Protein AF-A0A7Z9GAI9-F1 (afdb_monomer_lite)

Sequence (211 aa):
MNSWKERVLFVLALGLILAGCAGAGGAASSILAAVMASMLVVSCSDSNTTGQSDVVVSSDTGECSGAWEKCCSNGVISDCCCPEGMACNYGMFETCADGSCSDMPDACPGDSDVTEADVPVAEDIAQTEDTVVEDTVVEDTVVEDTVVEDTVENCDGLWEQCCLDGTVAKCCCPEGVACNYGMYTQCSETTCVGPADLCPDAPKKDPEPQQ

Radius of gyration: 31.7 Å; chains: 1; bounding box: 80×73×66 Å

Structure (mmCIF, N/CA/C/O backbone):
data_AF-A0A7Z9GAI9-F1
#
_entry.id   AF-A0A7Z9GAI9-F1
#
loop_
_atom_site.group_PDB
_atom_site.id
_atom_site.type_symbol
_atom_site.label_atom_id
_atom_site.label_alt_id
_atom_site.label_comp_id
_atom_site.label_asym_id
_atom_site.label_entity_id
_atom_site.label_seq_id
_atom_site.pdbx_PDB_ins_code
_atom_site.Cartn_x
_atom_site.Cartn_y
_atom_site.Cartn_z
_atom_site.occupancy
_atom_site.B_iso_or_equiv
_atom_site.auth_seq_id
_atom_site.auth_comp_id
_atom_site.auth_asym_id
_atom_site.auth_atom_id
_atom_site.pdbx_PDB_model_num
ATOM 1 N N . MET A 1 1 ? 28.829 -11.454 30.955 1.00 51.66 1 MET A N 1
ATOM 2 C CA . MET A 1 1 ? 28.900 -10.048 31.412 1.00 51.66 1 MET A CA 1
ATOM 3 C C . MET A 1 1 ? 27.533 -9.436 31.141 1.00 51.66 1 MET A C 1
ATOM 5 O O . MET A 1 1 ? 27.318 -8.835 30.095 1.00 51.66 1 MET A O 1
ATOM 9 N N . ASN A 1 2 ? 26.556 -9.745 32.000 1.00 55.78 2 ASN A N 1
ATOM 10 C CA . ASN A 1 2 ? 25.123 -9.550 31.704 1.00 55.78 2 ASN A CA 1
ATOM 11 C C . ASN A 1 2 ? 24.432 -8.621 32.705 1.00 55.78 2 ASN A C 1
ATOM 13 O O . ASN A 1 2 ? 23.220 -8.445 32.644 1.00 55.78 2 ASN A O 1
ATOM 17 N N . SER A 1 3 ? 25.178 -8.017 33.629 1.00 76.69 3 SER A N 1
ATOM 18 C CA . SER A 1 3 ? 24.591 -7.030 34.525 1.00 76.69 3 SER A CA 1
ATOM 19 C C . SER A 1 3 ? 24.611 -5.669 33.845 1.00 76.69 3 SER A C 1
ATOM 21 O O . SER A 1 3 ? 25.664 -5.193 33.422 1.00 76.69 3 SER A O 1
ATOM 23 N N . TRP A 1 4 ? 23.455 -5.013 33.770 1.00 80.38 4 TRP A N 1
ATOM 24 C CA . TRP A 1 4 ? 23.314 -3.634 33.291 1.00 80.38 4 TRP A CA 1
ATOM 25 C C . TRP A 1 4 ? 24.329 -2.680 33.952 1.00 80.38 4 TRP A C 1
ATOM 27 O O . TRP A 1 4 ? 24.885 -1.801 33.298 1.00 80.38 4 TRP A O 1
ATOM 37 N N . LYS A 1 5 ? 24.694 -2.946 35.215 1.00 79.38 5 LYS A N 1
ATOM 38 C CA . LYS A 1 5 ? 25.734 -2.207 35.948 1.00 79.38 5 LYS A CA 1
ATOM 39 C C . LYS A 1 5 ? 27.130 -2.345 35.325 1.00 79.38 5 LYS A C 1
ATOM 41 O O . LYS A 1 5 ? 27.872 -1.370 35.306 1.00 79.38 5 LYS A O 1
ATOM 46 N N . GLU A 1 6 ? 27.484 -3.518 34.794 1.00 76.75 6 GLU A N 1
ATOM 47 C CA . GLU A 1 6 ? 28.768 -3.744 34.107 1.00 76.75 6 GLU A CA 1
ATOM 48 C C . GLU A 1 6 ? 28.821 -3.001 32.768 1.00 76.75 6 GLU A C 1
ATOM 50 O O . GLU A 1 6 ? 29.855 -2.429 32.433 1.00 76.75 6 GLU A O 1
ATOM 55 N N . ARG A 1 7 ? 27.701 -2.945 32.030 1.00 81.19 7 ARG A N 1
ATOM 56 C CA . ARG A 1 7 ? 27.611 -2.206 30.757 1.00 81.19 7 ARG A CA 1
ATOM 57 C C . ARG A 1 7 ? 27.741 -0.700 30.973 1.00 81.19 7 ARG A C 1
ATOM 59 O O . ARG A 1 7 ? 28.524 -0.053 30.285 1.00 81.19 7 ARG A O 1
ATOM 66 N N . VAL A 1 8 ? 27.047 -0.160 31.977 1.00 82.75 8 VAL A N 1
ATOM 67 C CA . VAL A 1 8 ? 27.142 1.262 32.346 1.00 82.75 8 VAL A CA 1
ATOM 68 C C . VAL A 1 8 ? 28.565 1.623 32.789 1.00 82.75 8 VAL A C 1
ATOM 70 O O . VAL A 1 8 ? 29.101 2.644 32.360 1.00 82.75 8 VAL A O 1
ATOM 73 N N . LEU A 1 9 ? 29.215 0.764 33.583 1.00 87.19 9 LEU A N 1
ATOM 74 C CA . LEU A 1 9 ? 30.611 0.963 33.986 1.00 87.19 9 LEU A CA 1
ATOM 75 C C . LEU A 1 9 ? 31.579 0.921 32.799 1.00 87.19 9 LEU A C 1
ATOM 77 O O . LEU A 1 9 ? 32.516 1.716 32.759 1.00 87.19 9 LEU A O 1
ATOM 81 N N . PHE A 1 10 ? 31.348 0.040 31.825 1.00 83.06 10 PHE A N 1
ATOM 82 C CA . PHE A 1 10 ? 32.207 -0.072 30.648 1.00 83.06 10 PHE A CA 1
ATOM 83 C C . PHE A 1 10 ? 32.102 1.158 29.736 1.00 83.06 10 PHE A C 1
ATOM 85 O O . PHE A 1 10 ? 33.127 1.679 29.300 1.00 83.06 10 PHE A O 1
ATOM 92 N N . VAL A 1 11 ? 30.891 1.679 29.507 1.00 83.88 11 VAL A N 1
ATOM 93 C CA . VAL A 1 11 ? 30.681 2.899 28.704 1.00 83.88 11 VAL A CA 1
ATOM 94 C C . VAL A 1 11 ? 31.280 4.129 29.392 1.00 83.88 11 VAL A C 1
ATOM 96 O O . VAL A 1 11 ? 31.957 4.927 28.742 1.00 83.88 11 VAL A O 1
ATOM 99 N N . LEU A 1 12 ? 31.113 4.258 30.713 1.00 82.25 12 LEU A N 1
ATOM 100 C CA . LEU A 1 12 ? 31.738 5.341 31.484 1.00 82.25 12 LEU A CA 1
ATOM 101 C C . LEU A 1 12 ? 33.270 5.274 31.442 1.00 82.25 12 LEU A C 1
ATOM 103 O O . LEU A 1 12 ? 33.926 6.304 31.276 1.00 82.25 12 LEU A O 1
ATOM 107 N N . ALA A 1 13 ? 33.842 4.073 31.551 1.00 81.88 13 ALA A N 1
ATOM 108 C CA . ALA A 1 13 ? 35.284 3.879 31.453 1.00 81.88 13 ALA A CA 1
ATOM 109 C C . ALA A 1 13 ? 35.815 4.241 30.054 1.00 81.88 13 ALA A C 1
ATOM 111 O O . ALA A 1 13 ? 36.838 4.917 29.947 1.00 81.88 13 ALA A O 1
ATOM 112 N N . LEU A 1 14 ? 35.101 3.866 28.986 1.00 80.38 14 LEU A N 1
ATOM 113 C CA . LEU A 1 14 ? 35.480 4.206 27.611 1.00 80.38 14 LEU A CA 1
ATOM 114 C C . LEU A 1 14 ? 35.420 5.717 27.340 1.00 80.38 14 LEU A C 1
ATOM 116 O O . LEU A 1 14 ? 36.327 6.262 26.709 1.00 80.38 14 LEU A O 1
ATOM 120 N N . GLY A 1 15 ? 34.402 6.408 27.863 1.00 71.88 15 GLY A N 1
ATOM 121 C CA . GLY A 1 15 ? 34.269 7.862 27.723 1.00 71.88 15 GLY A CA 1
ATOM 122 C C . GLY A 1 15 ? 35.412 8.640 28.388 1.00 71.88 15 GLY A C 1
ATOM 123 O O . GLY A 1 15 ? 35.919 9.610 27.821 1.00 71.88 15 GLY A O 1
ATOM 124 N N . LEU A 1 16 ? 35.879 8.182 29.553 1.00 70.44 16 LEU A N 1
ATOM 125 C CA . LEU A 1 16 ? 37.007 8.796 30.265 1.00 70.44 16 LEU A CA 1
ATOM 126 C C . LEU A 1 16 ? 38.349 8.605 29.543 1.00 70.44 16 LEU A C 1
ATOM 128 O O . LEU A 1 16 ? 39.190 9.503 29.580 1.00 70.44 16 LEU A O 1
ATOM 132 N N . ILE A 1 17 ? 38.545 7.477 28.854 1.00 70.31 17 ILE A N 1
ATOM 133 C CA . ILE A 1 17 ? 39.773 7.215 28.086 1.00 70.31 17 ILE A CA 1
ATOM 134 C C . ILE A 1 17 ? 39.838 8.113 26.839 1.00 70.31 17 ILE A C 1
ATOM 136 O O . ILE A 1 17 ? 40.903 8.639 26.517 1.00 70.31 17 ILE A O 1
ATOM 140 N N . LEU A 1 18 ? 38.703 8.360 26.177 1.00 64.00 18 LEU A N 1
ATOM 141 C CA . LEU A 1 18 ? 38.631 9.235 24.999 1.00 64.00 18 LEU A CA 1
ATOM 142 C C . LEU A 1 18 ? 38.832 10.722 25.341 1.00 64.00 18 LEU A C 1
ATOM 144 O O . LEU A 1 18 ? 39.443 11.452 24.561 1.00 64.00 18 LEU A O 1
ATOM 148 N N . ALA A 1 19 ? 38.404 11.169 26.524 1.00 59.47 19 ALA A N 1
ATOM 149 C CA . ALA A 1 19 ? 38.616 12.547 26.976 1.00 59.47 19 ALA A CA 1
ATOM 150 C C . ALA A 1 19 ? 40.086 12.858 27.345 1.00 59.47 19 ALA A C 1
ATOM 152 O O . ALA A 1 19 ? 40.485 14.022 27.361 1.00 59.47 19 ALA A O 1
ATOM 153 N N . GLY A 1 20 ? 40.909 11.837 27.611 1.00 56.62 20 GLY A N 1
ATOM 154 C CA . GLY A 1 20 ? 42.298 11.996 28.058 1.00 56.62 20 GLY A CA 1
ATOM 155 C C . GLY A 1 20 ? 43.330 12.303 26.965 1.00 56.62 20 GLY A C 1
ATOM 156 O O . GLY A 1 20 ? 44.485 12.562 27.295 1.00 56.62 20 GLY A O 1
ATOM 157 N N . CYS A 1 21 ? 42.956 12.285 25.679 1.00 57.22 21 CYS A N 1
ATOM 158 C CA . CYS A 1 21 ? 43.887 12.533 24.565 1.00 57.22 21 CYS A CA 1
ATOM 159 C C . CYS A 1 21 ? 43.820 13.954 23.974 1.00 57.22 21 CYS A C 1
ATOM 161 O O . CYS A 1 21 ? 44.572 14.270 23.053 1.00 57.22 21 CYS A O 1
ATOM 163 N N . ALA A 1 22 ? 42.964 14.836 24.499 1.00 56.53 22 ALA A N 1
ATOM 164 C CA . ALA A 1 22 ? 42.931 16.238 24.088 1.00 56.53 22 ALA A CA 1
ATOM 165 C C . ALA A 1 22 ? 43.912 17.050 24.948 1.00 56.53 22 ALA A C 1
ATOM 167 O O . ALA A 1 22 ? 43.612 17.459 26.069 1.00 56.53 22 ALA A O 1
ATOM 168 N N . GLY A 1 23 ? 45.122 17.227 24.415 1.00 51.62 23 GLY A N 1
ATOM 169 C CA . GLY A 1 23 ? 46.194 18.012 25.013 1.00 51.62 23 GLY A CA 1
ATOM 170 C C . GLY A 1 23 ? 45.772 19.433 25.402 1.00 51.62 23 GLY A C 1
ATOM 171 O O . GLY A 1 23 ? 44.907 20.055 24.790 1.00 51.62 23 GLY A O 1
ATOM 172 N N . ALA A 1 24 ? 46.424 19.931 26.450 1.00 56.16 24 ALA A N 1
ATOM 173 C CA . ALA A 1 24 ? 46.251 21.250 27.035 1.00 56.16 24 ALA A CA 1
ATOM 174 C C . ALA A 1 24 ? 46.234 22.378 25.985 1.00 56.16 24 ALA A C 1
ATOM 176 O O . ALA A 1 24 ? 47.269 22.741 25.430 1.00 56.16 24 ALA A O 1
ATOM 177 N N . GLY A 1 25 ? 45.062 22.973 25.757 1.00 54.34 25 GLY A N 1
ATOM 178 C CA . GLY A 1 25 ? 44.941 24.162 24.918 1.00 54.34 25 GLY A CA 1
ATOM 179 C C . GLY A 1 25 ? 43.500 24.592 24.669 1.00 54.34 25 GLY A C 1
ATOM 180 O O . GLY A 1 25 ? 42.906 24.202 23.675 1.00 54.34 25 GLY A O 1
ATOM 181 N N . GLY A 1 26 ? 42.964 25.455 25.538 1.00 46.34 26 GLY A N 1
ATOM 182 C CA . GLY A 1 26 ? 41.794 26.286 25.224 1.00 46.34 26 GLY A CA 1
ATOM 183 C C . GLY A 1 26 ? 40.512 25.930 25.981 1.00 46.34 26 GLY A C 1
ATOM 184 O O . GLY A 1 26 ? 39.783 25.014 25.622 1.00 46.34 26 GLY A O 1
ATOM 185 N N . ALA A 1 27 ? 40.182 26.741 26.989 1.00 54.75 27 ALA A N 1
ATOM 186 C CA . ALA A 1 27 ? 38.991 26.629 27.838 1.00 54.75 27 ALA A CA 1
ATOM 187 C C . ALA A 1 27 ? 37.653 26.993 27.146 1.00 54.75 27 ALA A C 1
ATOM 189 O O . ALA A 1 27 ? 36.683 27.309 27.827 1.00 54.75 27 ALA A O 1
ATOM 190 N N . ALA A 1 28 ? 37.582 26.974 25.810 1.00 53.09 28 ALA A N 1
ATOM 191 C CA . ALA A 1 28 ? 36.413 27.439 25.055 1.00 53.09 28 ALA A CA 1
ATOM 192 C C . ALA A 1 28 ? 35.635 26.325 24.326 1.00 53.09 28 ALA A C 1
ATOM 194 O O . ALA A 1 28 ? 34.525 26.573 23.864 1.00 53.09 28 ALA A O 1
ATOM 195 N N . SER A 1 29 ? 36.163 25.097 24.247 1.00 52.41 29 SER A N 1
ATOM 196 C CA . SER A 1 29 ? 35.578 24.040 23.394 1.00 52.41 29 SER A CA 1
ATOM 197 C C . SER A 1 29 ? 34.739 22.988 24.133 1.00 52.41 29 SER A C 1
ATOM 199 O O . SER A 1 29 ? 34.206 22.078 23.503 1.00 52.41 29 SER A O 1
ATOM 201 N N . SER A 1 30 ? 34.585 23.083 25.457 1.00 52.25 30 SER A N 1
ATOM 202 C CA . SER A 1 30 ? 33.917 22.049 26.267 1.00 52.25 30 SER A CA 1
ATOM 203 C C . SER A 1 30 ? 32.384 22.110 26.255 1.00 52.25 30 SER A C 1
ATOM 205 O O . SER A 1 30 ? 31.740 21.119 26.589 1.00 52.25 30 SER A O 1
ATOM 207 N N . ILE A 1 31 ? 31.779 23.229 25.842 1.00 54.06 31 ILE A N 1
ATOM 208 C CA . ILE A 1 31 ? 30.312 23.381 25.854 1.00 54.06 31 ILE A CA 1
ATOM 209 C C . ILE A 1 31 ? 29.671 22.713 24.626 1.00 54.06 31 ILE A C 1
ATOM 211 O O . ILE A 1 31 ? 28.583 22.154 24.731 1.00 54.06 31 ILE A O 1
ATOM 215 N N . LEU A 1 32 ? 30.358 22.679 23.478 1.00 50.41 32 LEU A N 1
ATOM 216 C CA . LEU A 1 32 ? 29.791 22.120 22.245 1.00 50.41 32 LEU A CA 1
ATOM 217 C C . LEU A 1 32 ? 29.731 20.578 22.260 1.00 50.41 32 LEU A C 1
ATOM 219 O O . LEU A 1 32 ? 28.798 19.990 21.720 1.00 50.41 32 LEU A O 1
ATOM 223 N N . ALA A 1 33 ? 30.677 19.914 22.932 1.00 54.12 33 ALA A N 1
ATOM 224 C CA . ALA A 1 33 ? 30.695 18.452 23.043 1.00 54.12 33 ALA A CA 1
ATOM 225 C C . ALA A 1 33 ? 29.606 17.907 23.989 1.00 54.12 33 ALA A C 1
ATOM 227 O O . ALA A 1 33 ? 29.069 16.826 23.755 1.00 54.12 33 ALA A O 1
ATOM 228 N N . ALA A 1 34 ? 29.227 18.669 25.021 1.00 55.09 34 ALA A N 1
ATOM 229 C CA . ALA A 1 34 ? 28.166 18.273 25.949 1.00 55.09 34 ALA A CA 1
ATOM 230 C C . ALA A 1 34 ? 26.766 18.295 25.302 1.00 55.09 34 ALA A C 1
ATOM 232 O O . ALA A 1 34 ? 25.906 17.508 25.690 1.00 55.09 34 ALA A O 1
ATOM 233 N N . VAL A 1 35 ? 26.546 19.145 24.291 1.00 57.03 35 VAL A N 1
ATOM 234 C CA . VAL A 1 35 ? 25.255 19.254 23.582 1.00 57.03 35 VAL A CA 1
ATOM 235 C C . VAL A 1 35 ? 25.074 18.149 22.533 1.00 57.03 35 VAL A C 1
ATOM 237 O O . VAL A 1 35 ? 23.957 17.704 22.298 1.00 57.03 35 VAL A O 1
ATOM 240 N N . MET A 1 36 ? 26.159 17.636 21.944 1.00 57.28 36 MET A N 1
ATOM 241 C CA . MET A 1 36 ? 26.082 16.513 20.993 1.00 57.28 36 MET A CA 1
ATOM 242 C C . MET A 1 36 ? 25.882 15.160 21.698 1.00 57.28 36 MET A C 1
ATOM 244 O O . MET A 1 36 ? 25.280 14.250 21.136 1.00 57.28 36 MET A O 1
ATOM 248 N N . ALA A 1 37 ? 26.335 15.025 22.949 1.00 52.06 37 ALA A N 1
ATOM 249 C CA . ALA A 1 37 ? 26.166 13.796 23.724 1.00 52.06 37 ALA A CA 1
ATOM 250 C C . ALA A 1 37 ? 24.736 13.605 24.270 1.00 52.06 37 ALA A C 1
ATOM 252 O O . ALA A 1 37 ? 24.326 12.470 24.506 1.00 52.06 37 ALA A O 1
ATOM 253 N N . SER A 1 38 ? 23.950 14.675 24.441 1.00 53.62 38 SER A N 1
ATOM 254 C CA . SER A 1 38 ? 22.561 14.571 24.916 1.00 53.62 38 SER A CA 1
ATOM 255 C C . SER A 1 38 ? 21.562 14.155 23.830 1.00 53.62 38 SER A C 1
ATOM 257 O O . SER A 1 38 ? 20.489 13.665 24.171 1.00 53.62 38 SER A O 1
ATOM 259 N N . MET A 1 39 ? 21.909 14.264 22.541 1.00 50.00 39 MET A N 1
ATOM 260 C CA . MET A 1 39 ? 21.048 13.794 21.442 1.00 50.00 39 MET A CA 1
ATOM 261 C C . MET A 1 39 ? 21.175 12.290 21.150 1.00 50.00 39 MET A C 1
ATOM 263 O O . MET A 1 39 ? 20.314 11.731 20.481 1.00 50.00 39 MET A O 1
ATOM 267 N N . LEU A 1 40 ? 22.191 11.605 21.687 1.00 50.06 40 LEU A N 1
ATOM 268 C CA . LEU A 1 40 ? 22.416 10.172 21.442 1.00 50.06 40 LEU A CA 1
ATOM 269 C C . LEU A 1 40 ? 21.800 9.240 22.500 1.00 50.06 40 LEU A C 1
ATOM 271 O O . LEU A 1 40 ? 21.907 8.024 22.373 1.00 50.06 40 LEU A O 1
ATOM 275 N N . VAL A 1 41 ? 21.121 9.772 23.524 1.00 50.03 41 VAL A N 1
ATOM 276 C CA . VAL A 1 41 ? 20.469 8.953 24.571 1.00 50.03 41 VAL A CA 1
ATOM 277 C C . VAL A 1 41 ? 18.989 8.654 24.253 1.00 50.03 41 VAL A C 1
ATOM 279 O O . VAL A 1 41 ? 18.344 7.906 24.976 1.00 50.03 41 VAL A O 1
ATOM 282 N N . VAL A 1 42 ? 18.443 9.167 23.141 1.00 49.84 42 VAL A N 1
ATOM 283 C CA . VAL A 1 42 ? 17.020 8.990 22.758 1.00 49.84 42 VAL A CA 1
ATOM 284 C C . VAL A 1 42 ? 16.819 7.969 21.619 1.00 49.84 42 VAL A C 1
ATOM 286 O O . VAL A 1 42 ? 15.730 7.845 21.071 1.00 49.84 42 VAL A O 1
ATOM 289 N N . SER A 1 43 ? 17.828 7.172 21.248 1.00 44.62 43 SER A N 1
ATOM 290 C CA . SER A 1 43 ? 17.655 6.171 20.172 1.00 44.62 43 SER A CA 1
ATOM 291 C C . SER A 1 43 ? 18.342 4.829 20.405 1.00 44.62 43 SER A C 1
ATOM 293 O O . SER A 1 43 ? 18.815 4.210 19.463 1.00 44.62 43 SER A O 1
ATOM 295 N N . CYS A 1 44 ? 18.323 4.343 21.646 1.00 43.34 44 CYS A N 1
ATOM 296 C CA . CYS A 1 44 ? 18.455 2.911 21.926 1.00 43.34 44 CYS A CA 1
ATOM 297 C C . CYS A 1 44 ? 17.428 2.520 22.996 1.00 43.34 44 CYS A C 1
ATOM 299 O O . CYS A 1 44 ? 17.783 2.258 24.143 1.00 43.34 44 CYS A O 1
ATOM 301 N N . SER A 1 45 ? 16.144 2.530 22.632 1.00 42.03 45 S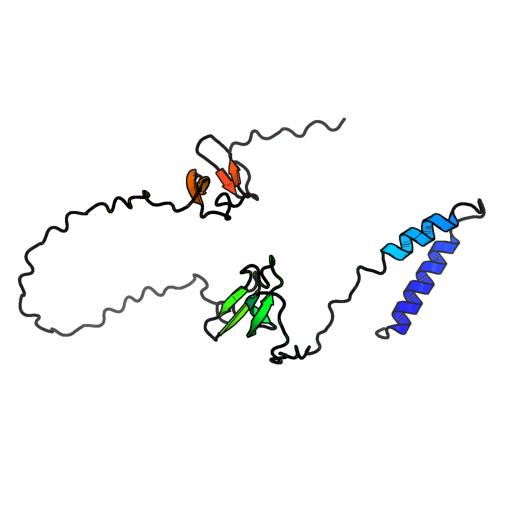ER A N 1
ATOM 302 C CA . SER A 1 45 ? 15.171 1.701 23.341 1.00 42.03 45 SER A CA 1
ATOM 303 C C . SER A 1 45 ? 15.398 0.279 22.832 1.00 42.03 45 SER A C 1
ATOM 305 O O . SER A 1 45 ? 15.112 -0.019 21.676 1.00 42.03 45 SER A O 1
ATOM 307 N N . ASP A 1 46 ? 16.046 -0.542 23.656 1.00 39.31 46 ASP A N 1
ATOM 308 C CA . ASP A 1 46 ? 16.291 -1.962 23.415 1.00 39.31 46 ASP A CA 1
ATOM 309 C C . ASP A 1 46 ? 14.969 -2.683 23.083 1.00 39.31 46 ASP A C 1
ATOM 311 O O . ASP A 1 46 ? 14.168 -2.973 23.973 1.00 39.31 46 ASP A O 1
ATOM 315 N N . SER A 1 47 ? 14.767 -3.050 21.814 1.00 43.81 47 SER A N 1
ATOM 316 C CA . SER A 1 47 ? 13.846 -4.119 21.414 1.00 43.81 47 SER A CA 1
ATOM 317 C C . SER A 1 47 ? 14.444 -5.461 21.832 1.00 43.81 47 SER A C 1
ATOM 319 O O . SER A 1 47 ? 14.983 -6.211 21.023 1.00 43.81 47 SER A O 1
ATOM 321 N N . ASN A 1 48 ? 14.413 -5.748 23.129 1.00 42.97 48 ASN A N 1
ATOM 322 C CA . ASN A 1 48 ? 14.673 -7.084 23.643 1.00 42.97 48 ASN A CA 1
ATOM 323 C C . ASN A 1 48 ? 13.716 -7.371 24.798 1.00 42.97 48 ASN A C 1
ATOM 325 O O . ASN A 1 48 ? 14.084 -7.406 25.971 1.00 42.97 48 ASN A O 1
ATOM 329 N N . THR A 1 49 ? 12.442 -7.520 24.449 1.00 38.69 49 THR A N 1
ATOM 330 C CA . THR A 1 49 ? 11.412 -8.034 25.349 1.00 38.69 49 THR A CA 1
ATOM 331 C C . THR A 1 49 ? 10.878 -9.331 24.756 1.00 38.69 49 THR A C 1
ATOM 333 O O . THR A 1 49 ? 9.774 -9.408 24.237 1.00 38.69 49 THR A O 1
ATOM 336 N N . THR A 1 50 ? 11.680 -10.394 24.857 1.00 46.91 50 THR A N 1
ATOM 337 C CA . THR A 1 50 ? 11.132 -11.747 25.008 1.00 46.91 50 THR A CA 1
ATOM 338 C C . THR A 1 50 ? 10.566 -11.836 26.419 1.00 46.91 50 THR A C 1
ATOM 340 O O . THR A 1 50 ? 11.198 -12.312 27.359 1.00 46.91 50 THR A O 1
ATOM 343 N N . GLY A 1 51 ? 9.399 -11.245 26.585 1.00 38.31 51 GLY A N 1
ATOM 344 C CA . GLY A 1 51 ? 8.705 -11.158 27.848 1.00 38.31 51 GLY A CA 1
ATOM 345 C C . GLY A 1 51 ? 7.299 -10.755 27.514 1.00 38.31 51 GLY A C 1
ATOM 346 O O . GLY A 1 51 ? 7.037 -9.568 27.490 1.00 38.31 51 GLY A O 1
ATOM 347 N N . GLN A 1 52 ? 6.486 -11.756 27.165 1.00 44.28 52 GLN A N 1
ATOM 348 C CA . GLN A 1 52 ? 5.037 -11.798 27.339 1.00 44.28 52 GLN A CA 1
ATOM 349 C C . GLN A 1 52 ? 4.481 -10.465 27.848 1.00 44.28 52 GLN A C 1
ATOM 351 O O . GLN A 1 52 ? 4.235 -10.283 29.040 1.00 44.28 52 GLN A O 1
ATOM 356 N N . SER A 1 53 ? 4.369 -9.504 26.935 1.00 40.28 53 SER A N 1
ATOM 357 C CA . SER A 1 53 ? 3.567 -8.329 27.174 1.00 40.28 53 SER A CA 1
ATOM 358 C C . SER A 1 53 ? 2.166 -8.893 27.145 1.00 40.28 53 SER A C 1
ATOM 360 O O . SER A 1 53 ? 1.643 -9.179 26.070 1.00 40.28 53 SER A O 1
ATOM 362 N N . ASP A 1 54 ? 1.590 -9.135 28.320 1.00 40.38 54 ASP A N 1
ATOM 363 C CA . ASP A 1 54 ? 0.147 -9.048 28.460 1.00 40.38 54 ASP A CA 1
ATOM 364 C C . ASP A 1 54 ? -0.208 -7.662 27.917 1.00 40.38 54 ASP A C 1
ATOM 366 O O . ASP A 1 54 ? -0.162 -6.652 28.623 1.00 40.38 54 ASP A O 1
ATOM 370 N N . VAL A 1 55 ? -0.476 -7.592 26.611 1.00 46.75 55 VAL A N 1
ATOM 371 C CA . VAL A 1 55 ? -1.339 -6.566 26.069 1.00 46.75 55 VAL A CA 1
ATOM 372 C C . VAL A 1 55 ? -2.630 -6.837 26.793 1.00 46.75 55 VAL A C 1
ATOM 374 O O . VAL A 1 55 ? -3.369 -7.769 26.483 1.00 46.75 55 VAL A O 1
ATOM 377 N N . VAL A 1 56 ? -2.820 -6.075 27.864 1.00 41.94 56 VAL A N 1
ATOM 378 C CA . VAL A 1 56 ? -4.102 -5.943 28.513 1.00 41.94 56 VAL A CA 1
ATOM 379 C C . VAL A 1 56 ? -4.996 -5.426 27.402 1.00 41.94 56 VAL A C 1
ATOM 381 O O . VAL A 1 56 ? -4.989 -4.236 27.087 1.00 41.94 56 VAL A O 1
ATOM 384 N N . VAL A 1 57 ? -5.697 -6.354 26.750 1.00 50.84 57 VAL A N 1
ATOM 385 C CA . VAL A 1 57 ? -6.882 -6.086 25.951 1.00 50.84 57 VAL A CA 1
ATOM 386 C C . VAL A 1 57 ? -7.856 -5.504 26.959 1.00 50.84 57 VAL A C 1
ATOM 388 O O . VAL A 1 57 ? -8.640 -6.207 27.593 1.00 50.84 57 VAL A O 1
ATOM 391 N N . SER A 1 58 ? -7.695 -4.212 27.223 1.00 46.25 58 SER A N 1
ATOM 392 C CA . SER A 1 58 ? -8.591 -3.460 28.069 1.00 46.25 58 SER A CA 1
ATOM 393 C C . SER A 1 58 ? -9.826 -3.271 27.210 1.00 46.25 58 SER A C 1
ATOM 395 O O . SER A 1 58 ? -9.981 -2.274 26.519 1.00 46.25 58 SER A O 1
ATOM 397 N N . SER A 1 59 ? -10.703 -4.270 27.238 1.00 55.69 59 SER A N 1
ATOM 398 C CA . SER A 1 59 ? -12.081 -4.172 26.761 1.00 55.69 59 SER A CA 1
ATOM 399 C C . SER A 1 59 ? -12.917 -3.221 27.628 1.00 55.69 59 SER A C 1
ATOM 401 O O . SER A 1 59 ? -14.130 -3.137 27.459 1.00 55.69 59 SER A O 1
ATOM 403 N N . ASP A 1 60 ? -12.281 -2.506 28.564 1.00 54.88 60 ASP A N 1
ATOM 404 C CA . ASP A 1 60 ? -12.822 -1.276 29.111 1.00 54.88 60 ASP A CA 1
ATOM 405 C C . ASP A 1 60 ? -13.008 -0.307 27.951 1.00 54.88 60 ASP A C 1
ATOM 407 O O . ASP A 1 60 ? -12.059 0.277 27.430 1.00 54.88 60 ASP A O 1
ATOM 411 N N . THR A 1 61 ? -14.268 -0.180 27.548 1.00 61.22 61 THR A N 1
ATOM 412 C CA . THR A 1 61 ? -14.830 0.782 26.604 1.00 61.22 61 THR A CA 1
ATOM 413 C C . THR A 1 61 ? -14.620 2.211 27.109 1.00 61.22 61 THR A C 1
ATOM 415 O O . THR A 1 61 ? -15.575 2.933 27.399 1.00 61.22 61 THR A O 1
ATOM 418 N N . GLY A 1 62 ? -13.363 2.609 27.286 1.00 74.25 62 GLY A N 1
ATOM 419 C CA . GLY A 1 62 ? -12.983 3.994 27.454 1.00 74.25 62 GLY A CA 1
ATOM 420 C C . GLY A 1 62 ? -13.468 4.773 26.241 1.00 74.25 62 GLY A C 1
ATOM 421 O O . GLY A 1 62 ? -13.524 4.247 25.127 1.00 74.25 62 GLY A O 1
ATOM 422 N N . GLU A 1 63 ? -13.869 6.017 26.474 1.00 84.00 63 GLU A N 1
ATOM 423 C CA . GLU A 1 63 ? -14.286 6.932 25.421 1.00 84.00 63 GLU A CA 1
ATOM 424 C C . GLU A 1 63 ? -13.137 7.090 24.416 1.00 84.00 63 GLU A C 1
ATOM 426 O O . GLU A 1 63 ? -12.158 7.794 24.656 1.00 84.00 63 GLU A O 1
ATOM 431 N N . CYS A 1 64 ? -13.241 6.379 23.295 1.00 86.88 64 CYS A N 1
ATOM 432 C CA . CYS A 1 64 ? -12.354 6.553 22.162 1.00 86.88 64 CYS A CA 1
ATOM 433 C C . CYS A 1 64 ? -12.695 7.890 21.505 1.00 86.88 64 CYS A C 1
ATOM 435 O O . CYS A 1 64 ? -13.830 8.101 21.080 1.00 86.88 64 CYS A O 1
ATOM 437 N N . SER A 1 65 ? -11.723 8.795 21.397 1.00 91.06 65 SER A N 1
ATOM 438 C CA . SER A 1 65 ? -11.891 10.082 20.710 1.00 91.06 65 SER A CA 1
ATOM 439 C C . SER A 1 65 ? -11.825 9.954 19.180 1.00 91.06 65 SER A C 1
ATOM 441 O O . SER A 1 65 ? -11.460 10.910 18.503 1.00 91.06 65 SER A O 1
ATOM 443 N N . GLY A 1 66 ? -12.091 8.767 18.635 1.00 89.88 66 GLY A N 1
ATOM 444 C CA . GLY A 1 66 ? -11.914 8.440 17.226 1.00 89.88 66 GLY A CA 1
ATOM 445 C C . GLY A 1 66 ? -12.738 7.225 16.792 1.00 89.88 66 GLY A C 1
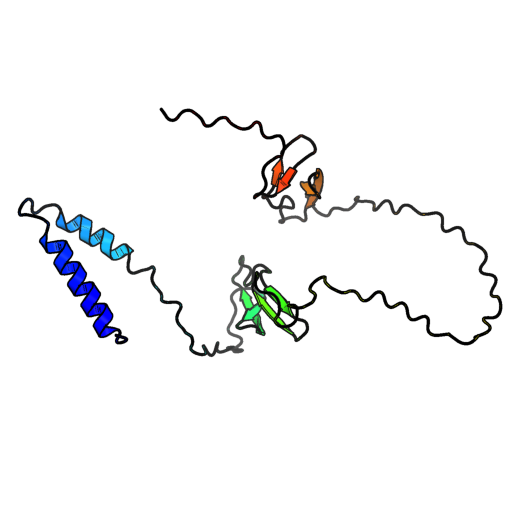ATOM 446 O O . GLY A 1 66 ? -13.726 6.880 17.444 1.00 89.88 66 GLY A O 1
ATOM 447 N N . ALA A 1 67 ? -12.364 6.600 15.676 1.00 91.31 67 ALA A N 1
ATOM 448 C CA . ALA A 1 67 ? -13.071 5.451 15.114 1.00 91.31 67 ALA A CA 1
ATOM 449 C C . ALA A 1 67 ? -12.506 4.133 15.655 1.00 91.31 67 ALA A C 1
ATOM 451 O O . ALA A 1 67 ? -11.303 3.999 15.844 1.00 91.31 67 ALA A O 1
ATOM 452 N N . TRP A 1 68 ? -13.368 3.147 15.888 1.00 91.00 68 TRP A N 1
ATOM 453 C CA . TRP A 1 68 ? -12.921 1.788 16.184 1.00 91.00 68 TRP A CA 1
ATOM 454 C C . TRP A 1 68 ? -12.710 1.030 14.876 1.00 91.00 68 TRP A C 1
ATOM 456 O O . TRP A 1 68 ? -13.647 0.899 14.088 1.00 91.00 68 TRP A O 1
ATOM 466 N N . GLU A 1 69 ? -11.502 0.519 14.659 1.00 91.75 69 GLU A N 1
ATOM 467 C CA . GLU A 1 69 ? -11.150 -0.288 13.487 1.00 91.75 69 GLU A CA 1
ATOM 468 C C . GLU A 1 69 ? -10.535 -1.624 13.907 1.00 91.75 69 GLU A C 1
ATOM 470 O O . GLU A 1 69 ? -10.015 -1.771 15.015 1.00 91.75 69 GLU A O 1
ATOM 475 N N . LYS A 1 70 ? -10.561 -2.609 13.003 1.00 91.31 70 LYS A N 1
ATOM 476 C CA . LYS A 1 70 ? -9.883 -3.889 13.224 1.00 91.31 70 LYS A CA 1
ATOM 477 C C . LYS A 1 70 ? -8.3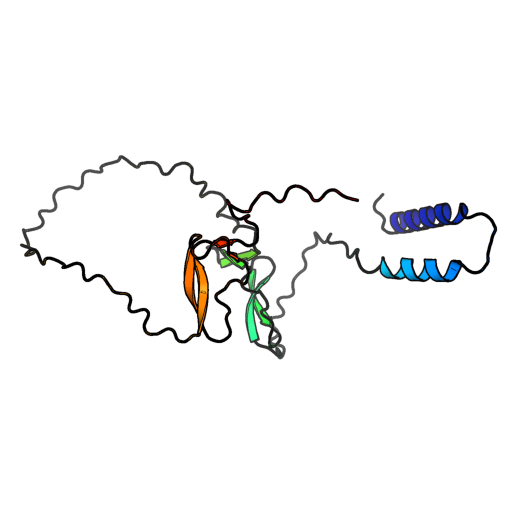70 -3.703 13.134 1.00 91.31 70 LYS A C 1
ATOM 479 O O . LYS A 1 70 ? -7.854 -3.172 12.153 1.00 91.31 70 LYS A O 1
ATOM 484 N N . CYS A 1 71 ? -7.663 -4.175 14.150 1.00 91.94 71 CYS A N 1
ATOM 485 C CA . CYS A 1 71 ? -6.213 -4.153 14.229 1.00 91.94 71 CYS A CA 1
ATOM 486 C C . CYS A 1 71 ? -5.656 -5.534 14.569 1.00 91.94 71 CYS A C 1
ATOM 488 O O . CYS A 1 71 ? -6.316 -6.324 15.248 1.00 91.94 71 CYS A O 1
ATOM 490 N N . CYS A 1 72 ? -4.427 -5.799 14.132 1.00 91.94 72 CYS A N 1
ATOM 491 C CA . CYS A 1 72 ? -3.688 -6.972 14.560 1.00 91.94 72 CYS A CA 1
ATOM 492 C C . CYS A 1 72 ? -2.901 -6.647 15.829 1.00 91.94 72 CYS A C 1
ATOM 494 O O . CYS A 1 72 ? -2.024 -5.787 15.814 1.00 91.94 72 CYS A O 1
ATOM 496 N N . SER A 1 73 ? -3.221 -7.300 16.948 1.00 88.94 73 SER A N 1
ATOM 497 C CA . SER A 1 73 ? -2.479 -7.138 18.199 1.00 88.94 73 SER A CA 1
ATOM 498 C C . SER A 1 73 ? -1.988 -8.496 18.683 1.00 88.94 73 SER A C 1
ATOM 500 O O . SER A 1 73 ? -2.776 -9.347 19.092 1.00 88.94 73 SER A O 1
ATOM 502 N N . ASN A 1 74 ? -0.671 -8.712 18.613 1.00 87.94 74 ASN A N 1
ATOM 503 C CA . ASN A 1 74 ? -0.018 -9.989 18.936 1.00 87.94 74 ASN A CA 1
ATOM 504 C C . ASN A 1 74 ? -0.607 -11.193 18.178 1.00 87.94 74 ASN A C 1
ATOM 506 O O . ASN A 1 74 ? -0.843 -12.247 18.769 1.00 87.94 74 ASN A O 1
ATOM 510 N N . GLY A 1 75 ? -0.881 -11.024 16.884 1.00 90.50 75 GLY A N 1
ATOM 511 C CA . GLY A 1 75 ? -1.433 -12.084 16.040 1.00 90.50 75 GLY A CA 1
ATOM 512 C C . GLY A 1 75 ? -2.925 -12.357 16.243 1.00 90.50 75 GLY A C 1
ATOM 513 O O . GLY A 1 75 ? -3.454 -13.299 15.660 1.00 90.50 75 GLY A O 1
ATOM 514 N N . VAL A 1 76 ? -3.626 -11.552 17.046 1.00 91.44 76 VAL A N 1
ATOM 515 C CA . VAL A 1 76 ? -5.076 -11.663 17.244 1.00 91.44 76 VAL A CA 1
ATOM 516 C C . VAL A 1 76 ? -5.763 -10.409 16.725 1.00 91.44 76 VAL A C 1
ATOM 518 O O . VAL A 1 76 ? -5.343 -9.287 17.015 1.00 91.44 76 VAL A O 1
ATOM 521 N N . ILE A 1 77 ? -6.848 -10.598 15.975 1.00 91.19 77 ILE A N 1
ATOM 522 C CA . ILE A 1 77 ? -7.679 -9.492 15.505 1.00 91.19 77 ILE A CA 1
ATOM 523 C C . ILE A 1 77 ? -8.459 -8.918 16.689 1.00 91.19 77 ILE A C 1
ATOM 525 O O . ILE A 1 77 ? -9.295 -9.593 17.294 1.00 91.19 77 ILE A O 1
ATOM 529 N N . SER A 1 78 ? -8.216 -7.648 16.992 1.00 91.31 78 SER A N 1
ATOM 530 C CA . SER A 1 78 ? -8.926 -6.883 18.021 1.00 91.31 78 SER A CA 1
ATOM 531 C C . SER A 1 78 ? -9.488 -5.579 17.456 1.00 91.31 78 SER A C 1
ATOM 533 O O . SER A 1 78 ? -9.140 -5.176 16.350 1.00 91.31 78 SER A O 1
ATOM 535 N N . ASP A 1 79 ? -10.377 -4.919 18.199 1.00 91.44 79 ASP A N 1
ATOM 536 C CA . ASP A 1 79 ? -10.811 -3.556 17.883 1.00 91.44 79 ASP A CA 1
ATOM 537 C C . ASP A 1 79 ? -9.833 -2.558 18.521 1.00 91.44 79 ASP A C 1
ATOM 539 O O . ASP A 1 79 ? -9.637 -2.569 19.738 1.00 91.44 79 ASP A O 1
ATOM 543 N N . CYS A 1 80 ? -9.217 -1.700 17.708 1.00 90.69 80 CYS A N 1
ATOM 544 C CA . CYS A 1 80 ? -8.355 -0.609 18.155 1.00 90.69 80 CYS A CA 1
ATOM 545 C C . CYS A 1 80 ? -9.050 0.738 17.975 1.00 90.69 80 CYS A C 1
ATOM 547 O O . CYS A 1 80 ? -9.750 0.972 16.994 1.00 90.69 80 CYS A O 1
ATOM 549 N N . CYS A 1 81 ? -8.811 1.641 18.922 1.00 92.38 81 CYS A N 1
ATOM 550 C CA . CYS A 1 81 ? -9.256 3.025 18.843 1.00 92.38 81 CYS A CA 1
ATOM 551 C C . CYS A 1 81 ? -8.288 3.848 17.982 1.00 92.38 81 CYS A C 1
ATOM 553 O O . CYS A 1 81 ? -7.133 4.051 18.366 1.00 92.38 81 CYS A O 1
ATOM 555 N N . CYS A 1 82 ? -8.772 4.346 16.848 1.00 91.69 82 CYS A N 1
ATOM 556 C CA . CYS A 1 82 ? -8.016 5.111 15.863 1.00 91.69 82 CYS A CA 1
ATOM 557 C C . CYS A 1 82 ? -8.374 6.584 15.983 1.00 91.69 82 CYS A C 1
ATOM 559 O O . CYS A 1 82 ? -9.525 6.946 15.727 1.00 91.69 82 CYS A O 1
ATOM 561 N N . PRO A 1 83 ? -7.427 7.447 16.390 1.00 88.81 83 PRO A N 1
ATOM 562 C CA . PRO A 1 83 ? -7.662 8.881 16.442 1.00 88.81 83 PRO A CA 1
ATOM 563 C C . PRO A 1 83 ? -8.184 9.410 15.105 1.00 88.81 83 PRO A C 1
ATOM 565 O O . PRO A 1 83 ? -7.817 8.914 14.043 1.00 88.81 83 PRO A O 1
ATOM 568 N N . GLU A 1 84 ? -9.020 10.442 15.157 1.00 91.19 84 GLU A N 1
ATOM 569 C CA . GLU A 1 84 ? -9.592 11.052 13.958 1.00 91.19 84 GLU A CA 1
ATOM 570 C C . GLU A 1 84 ? -8.489 11.468 12.961 1.00 91.19 84 GLU A C 1
ATOM 572 O O . GLU A 1 84 ? -7.529 12.154 13.321 1.00 91.19 84 GLU A O 1
ATOM 577 N N . GLY A 1 85 ? -8.613 11.016 11.708 1.00 87.06 85 GLY A N 1
ATOM 578 C CA . GLY A 1 85 ? -7.632 11.264 10.646 1.00 87.06 85 GLY A CA 1
ATOM 579 C C . GLY A 1 85 ? -6.432 10.307 10.612 1.00 87.06 85 GLY A C 1
ATOM 580 O O . GLY A 1 85 ? -5.538 10.516 9.793 1.00 87.06 85 GLY A O 1
ATOM 581 N N . MET A 1 86 ? -6.395 9.268 11.454 1.00 84.62 86 MET A N 1
ATOM 582 C CA . MET A 1 86 ? -5.387 8.202 11.402 1.00 84.62 86 MET A CA 1
ATOM 583 C C . MET A 1 86 ? -6.046 6.830 11.238 1.00 84.62 86 MET A C 1
ATOM 585 O O . MET A 1 86 ? -7.025 6.535 11.914 1.00 84.62 86 MET A O 1
ATOM 589 N N . ALA A 1 87 ? -5.477 5.973 10.388 1.00 84.69 87 ALA A N 1
ATOM 590 C CA . ALA A 1 87 ? -5.828 4.555 10.342 1.00 84.69 87 ALA A CA 1
ATOM 591 C C . ALA A 1 87 ? -4.981 3.812 11.383 1.00 84.69 87 ALA A C 1
ATOM 593 O O . ALA A 1 87 ? -3.757 3.972 11.389 1.00 84.69 87 ALA A O 1
ATOM 594 N N . CYS A 1 88 ? -5.583 2.999 12.259 1.00 80.94 88 CYS A N 1
ATOM 595 C CA . CYS A 1 88 ? -4.785 2.270 13.263 1.00 80.94 88 CYS A CA 1
ATOM 596 C C . CYS A 1 88 ? -3.855 1.249 12.630 1.00 80.94 88 CYS A C 1
ATOM 598 O O . CYS A 1 88 ? -2.813 0.936 13.196 1.00 80.94 88 CYS A O 1
ATOM 600 N N . ASN A 1 89 ? -4.269 0.690 11.498 1.00 75.00 89 ASN A N 1
ATOM 601 C CA . ASN A 1 89 ? -3.562 -0.427 10.900 1.00 75.00 89 ASN A CA 1
ATOM 602 C C . ASN A 1 89 ? -3.153 -0.175 9.449 1.00 75.00 89 ASN A C 1
ATOM 604 O O . ASN A 1 89 ? -2.460 -0.990 8.869 1.00 75.00 89 ASN A O 1
ATOM 608 N N . TYR A 1 90 ? -3.548 0.938 8.823 1.00 73.12 90 TYR A N 1
ATOM 609 C CA . TYR A 1 90 ? -3.185 1.230 7.423 1.00 73.12 90 TYR A CA 1
ATOM 610 C C . TYR A 1 90 ? -3.440 0.063 6.433 1.00 73.12 90 TYR A C 1
ATOM 612 O O . TYR A 1 90 ? -2.831 0.021 5.370 1.00 73.12 90 TYR A O 1
ATOM 620 N N . GLY A 1 91 ? -4.301 -0.907 6.779 1.00 68.25 91 GLY A N 1
ATOM 621 C CA . GLY A 1 91 ? -4.458 -2.153 6.020 1.00 68.25 91 GLY A CA 1
ATOM 622 C C . GLY A 1 91 ? -3.198 -3.029 5.929 1.00 68.25 91 GLY A C 1
ATOM 623 O O . GLY A 1 91 ? -3.130 -3.873 5.046 1.00 68.25 91 GLY A O 1
ATOM 624 N N . MET A 1 92 ? -2.202 -2.849 6.802 1.00 83.62 92 MET A N 1
ATOM 625 C CA . MET A 1 92 ? -0.909 -3.549 6.754 1.00 83.62 92 MET A CA 1
ATOM 626 C C . MET A 1 92 ? -0.905 -4.910 7.469 1.00 83.62 92 MET A C 1
ATOM 628 O O . MET A 1 92 ? 0.158 -5.408 7.836 1.00 83.62 92 MET A O 1
ATOM 632 N N . PHE A 1 93 ? -2.073 -5.533 7.631 1.00 91.62 93 PHE A N 1
ATOM 633 C CA . PHE A 1 93 ? -2.182 -6.897 8.137 1.00 91.62 93 PHE A CA 1
ATOM 634 C C . PHE A 1 93 ? -3.087 -7.745 7.253 1.00 91.62 93 PHE A C 1
ATOM 636 O O . PHE A 1 93 ? -4.074 -7.259 6.697 1.00 91.62 93 PHE A O 1
ATOM 643 N N . GLU A 1 94 ? -2.780 -9.032 7.193 1.00 90.94 94 GLU A N 1
ATOM 644 C CA . GLU A 1 94 ? -3.629 -10.045 6.583 1.00 90.94 94 GLU A CA 1
ATOM 645 C C . GLU A 1 94 ? -4.363 -10.829 7.675 1.00 90.94 94 GLU A C 1
ATOM 647 O O . GLU A 1 94 ? -3.823 -11.081 8.754 1.00 90.94 94 GLU A O 1
ATOM 652 N N . THR A 1 95 ? -5.626 -11.176 7.417 1.00 92.50 95 THR A N 1
ATOM 653 C CA . THR A 1 95 ? -6.403 -12.069 8.287 1.00 92.50 95 THR A CA 1
ATOM 654 C C . THR A 1 95 ? -6.194 -13.501 7.826 1.00 92.50 95 THR A C 1
ATOM 656 O O . THR A 1 95 ? -6.524 -13.838 6.693 1.00 92.50 95 THR A O 1
ATOM 659 N N . CYS A 1 96 ? -5.688 -14.340 8.717 1.00 93.25 96 CYS A N 1
ATOM 660 C CA . CYS A 1 96 ? -5.402 -15.740 8.450 1.00 93.25 96 CYS A CA 1
ATOM 661 C C . CYS A 1 96 ? -6.678 -16.596 8.515 1.00 93.25 96 CYS A C 1
ATOM 663 O O . CYS A 1 96 ? -7.677 -16.218 9.136 1.00 93.25 96 CYS A O 1
ATOM 665 N N . ALA A 1 97 ? -6.654 -17.779 7.891 1.00 90.12 97 ALA A N 1
ATOM 666 C CA . ALA A 1 97 ? -7.814 -18.679 7.817 1.00 90.12 97 ALA A CA 1
ATOM 667 C C . ALA A 1 97 ? -8.306 -19.183 9.189 1.00 90.12 97 ALA A C 1
ATOM 669 O O . ALA A 1 97 ? -9.479 -19.525 9.349 1.00 90.12 97 ALA A O 1
ATOM 670 N N . ASP A 1 98 ? -7.424 -19.222 10.185 1.00 88.62 98 ASP A N 1
ATOM 671 C CA . ASP A 1 98 ? -7.729 -19.584 11.572 1.00 88.62 98 ASP A CA 1
ATOM 672 C C . ASP A 1 98 ? -8.281 -18.406 12.403 1.00 88.62 98 ASP A C 1
ATOM 674 O O . ASP A 1 98 ? -8.606 -18.575 13.581 1.00 88.62 98 ASP A O 1
ATOM 678 N N . GLY A 1 99 ? -8.426 -17.224 11.794 1.00 89.44 99 GLY A N 1
ATOM 679 C CA . GLY A 1 99 ? -8.858 -15.991 12.448 1.00 89.44 99 GLY A CA 1
ATOM 680 C C . GLY A 1 99 ? -7.736 -15.234 13.163 1.00 89.44 99 GLY A C 1
ATOM 681 O O . GLY A 1 99 ? -8.022 -14.218 13.807 1.00 89.44 99 GLY A O 1
ATOM 682 N N . SER A 1 100 ? -6.483 -15.696 13.067 1.00 92.62 100 SER A N 1
ATOM 683 C CA . SER A 1 100 ? -5.319 -14.912 13.479 1.00 92.62 100 SER A CA 1
ATOM 684 C C . SER A 1 100 ? -5.036 -13.796 12.466 1.00 92.62 100 SER A C 1
ATOM 686 O O . SER A 1 100 ? -5.719 -13.651 11.451 1.00 92.62 100 SER A O 1
ATOM 688 N N . CYS A 1 101 ? -4.026 -12.980 12.732 1.00 93.25 101 CYS A N 1
ATOM 689 C CA . CYS A 1 101 ? -3.547 -11.980 11.785 1.00 93.25 101 CYS A CA 1
ATOM 690 C C . CYS A 1 101 ? -2.023 -11.940 11.732 1.00 93.25 101 CYS A C 1
ATOM 692 O O . CYS A 1 101 ? -1.363 -12.315 12.703 1.00 93.25 101 CYS A O 1
ATOM 694 N N . SER A 1 102 ? -1.481 -11.484 10.606 1.00 91.81 102 SER A N 1
ATOM 695 C CA . SER A 1 102 ? -0.043 -11.306 10.400 1.00 91.81 102 SER A CA 1
ATOM 696 C C . SER A 1 102 ? 0.240 -9.931 9.804 1.00 91.81 102 SER A C 1
ATOM 698 O O . SER A 1 102 ? -0.494 -9.487 8.921 1.00 91.81 102 SER A O 1
ATOM 700 N N . ASP A 1 103 ? 1.275 -9.254 10.296 1.00 89.12 103 ASP A N 1
ATOM 701 C CA . ASP A 1 103 ? 1.717 -7.963 9.768 1.00 89.12 103 ASP A CA 1
ATOM 702 C C . ASP A 1 103 ? 2.549 -8.196 8.499 1.00 89.12 103 ASP A C 1
ATOM 704 O O . ASP A 1 103 ? 3.417 -9.067 8.474 1.00 89.12 103 ASP A O 1
ATOM 708 N N . MET A 1 104 ? 2.339 -7.413 7.438 1.00 84.62 104 MET A N 1
ATOM 709 C CA . MET A 1 104 ? 3.212 -7.492 6.259 1.00 84.62 104 MET A CA 1
ATOM 710 C C . MET A 1 104 ? 4.665 -7.135 6.640 1.00 84.62 104 MET A C 1
ATOM 712 O O . MET A 1 104 ? 4.887 -6.125 7.312 1.00 84.62 104 MET A O 1
ATOM 716 N N . PRO A 1 105 ? 5.683 -7.887 6.173 1.00 84.00 105 PRO A N 1
ATOM 717 C CA . PRO A 1 105 ? 5.642 -8.901 5.113 1.00 84.00 105 PRO A CA 1
ATOM 718 C C . PRO A 1 105 ? 5.483 -10.356 5.601 1.00 84.00 105 PRO A C 1
ATOM 720 O O . PRO A 1 105 ? 5.701 -11.274 4.810 1.00 84.00 105 PRO A O 1
ATOM 723 N N . ASP A 1 106 ? 5.176 -10.595 6.874 1.00 86.44 106 ASP A N 1
ATOM 724 C CA . ASP A 1 106 ? 5.092 -11.949 7.413 1.00 86.44 106 ASP A CA 1
ATOM 725 C C . ASP A 1 106 ? 3.820 -12.651 6.911 1.00 86.44 106 ASP A C 1
ATOM 727 O O . ASP A 1 106 ? 2.705 -12.157 7.077 1.00 86.44 106 ASP A O 1
ATOM 731 N N . ALA A 1 107 ? 3.984 -13.820 6.287 1.00 86.88 107 ALA A N 1
ATOM 732 C CA . ALA A 1 107 ? 2.863 -14.648 5.854 1.00 86.88 107 ALA A CA 1
ATOM 733 C C . ALA A 1 107 ? 2.170 -15.298 7.060 1.00 86.88 107 ALA A C 1
ATOM 735 O O . ALA A 1 107 ? 2.812 -15.629 8.063 1.00 86.88 107 ALA A O 1
ATOM 736 N N . CYS A 1 108 ? 0.869 -15.548 6.933 1.00 89.19 108 CYS A N 1
ATOM 737 C CA . CYS A 1 108 ? 0.112 -16.300 7.921 1.00 89.19 108 CYS A CA 1
ATOM 738 C C . CYS A 1 108 ? 0.779 -17.657 8.240 1.00 89.19 108 CYS A C 1
ATOM 740 O O . CYS A 1 108 ? 1.147 -18.405 7.325 1.00 89.19 108 CYS A O 1
ATOM 742 N N . PRO A 1 109 ? 0.960 -18.004 9.531 1.00 81.38 109 PRO A N 1
ATOM 743 C CA . PRO A 1 109 ? 1.573 -19.264 9.934 1.00 81.38 109 PRO A CA 1
ATOM 744 C C . PRO A 1 109 ? 0.675 -20.438 9.523 1.00 81.38 109 PRO A C 1
ATOM 746 O O . PRO A 1 109 ? -0.315 -20.744 10.177 1.00 81.38 109 PRO A O 1
ATOM 749 N N . GLY A 1 110 ? 1.028 -21.092 8.417 1.00 77.75 110 GLY A N 1
ATOM 750 C CA . GLY A 1 110 ? 0.216 -22.142 7.790 1.00 77.75 110 GLY A CA 1
ATOM 751 C C . GLY A 1 110 ? 0.132 -22.021 6.269 1.00 77.75 110 GLY A C 1
ATOM 752 O O . GLY A 1 110 ? -0.040 -23.039 5.607 1.00 77.75 110 GLY A O 1
ATOM 753 N N . ASP A 1 111 ? 0.368 -20.825 5.721 1.00 67.12 111 ASP A N 1
ATOM 754 C CA . ASP A 1 111 ? 0.409 -20.582 4.269 1.00 67.12 111 ASP A CA 1
ATOM 755 C C . ASP A 1 111 ? 1.810 -20.764 3.664 1.00 67.12 111 ASP A C 1
ATOM 757 O O . ASP A 1 111 ? 2.032 -20.557 2.473 1.00 67.12 111 ASP A O 1
ATOM 761 N N . SER A 1 112 ? 2.782 -21.203 4.469 1.00 58.06 112 SER A N 1
ATOM 762 C CA . SER A 1 112 ? 4.179 -21.372 4.050 1.00 58.06 112 SER A CA 1
ATOM 763 C C . SER A 1 112 ? 4.423 -22.525 3.065 1.00 58.06 112 SER A C 1
ATOM 765 O O . SER A 1 112 ? 5.564 -22.716 2.663 1.00 58.06 112 SER A O 1
ATOM 767 N N . ASP A 1 113 ? 3.394 -23.278 2.667 1.00 53.12 113 ASP A N 1
ATOM 768 C CA . ASP A 1 113 ? 3.531 -24.431 1.770 1.00 53.12 113 ASP A CA 1
ATOM 769 C C . ASP A 1 113 ? 2.350 -24.585 0.795 1.00 53.12 113 ASP A C 1
ATOM 771 O O . ASP A 1 113 ? 1.852 -25.681 0.548 1.00 53.12 113 ASP A O 1
ATOM 775 N N . VAL A 1 114 ? 1.956 -23.492 0.138 1.00 53.97 114 VAL A N 1
ATOM 776 C CA . VAL A 1 114 ? 1.671 -23.616 -1.301 1.00 53.97 114 VAL A CA 1
ATOM 777 C C . VAL A 1 114 ? 2.914 -23.144 -2.039 1.00 53.97 114 VAL A C 1
ATOM 779 O O . VAL A 1 114 ? 2.917 -22.152 -2.764 1.00 53.97 114 VAL A O 1
ATOM 782 N N . THR A 1 115 ? 4.029 -23.844 -1.815 1.00 50.62 115 THR A N 1
ATOM 783 C CA . THR A 1 115 ? 5.069 -23.835 -2.833 1.00 50.62 115 THR A CA 1
ATOM 784 C C . THR A 1 115 ? 4.403 -24.349 -4.102 1.00 50.62 115 THR A C 1
ATOM 786 O O . THR A 1 115 ? 3.733 -25.376 -4.103 1.00 50.62 115 THR A O 1
ATOM 789 N N . GLU A 1 116 ? 4.537 -23.589 -5.181 1.00 54.94 116 GLU A N 1
ATOM 790 C CA . GLU A 1 116 ? 4.048 -23.885 -6.530 1.00 54.94 116 GLU A CA 1
ATOM 791 C C . GLU A 1 116 ? 4.800 -25.090 -7.152 1.00 54.94 116 GLU A C 1
ATOM 793 O O . GLU A 1 116 ? 5.157 -25.109 -8.328 1.00 54.94 116 GLU A O 1
ATOM 798 N N . ALA A 1 117 ? 5.115 -26.092 -6.332 1.00 50.88 117 ALA A N 1
ATOM 799 C CA . ALA A 1 117 ? 5.741 -27.347 -6.673 1.00 50.88 117 ALA A CA 1
ATOM 800 C C . ALA A 1 117 ? 4.721 -28.448 -6.375 1.00 50.88 117 ALA A C 1
ATOM 802 O O . ALA A 1 117 ? 4.310 -28.639 -5.238 1.00 50.88 117 ALA A O 1
ATOM 803 N N . ASP A 1 118 ? 4.327 -29.159 -7.425 1.00 47.16 118 ASP A N 1
ATOM 804 C CA . ASP A 1 118 ? 3.414 -30.300 -7.395 1.00 47.16 118 ASP A CA 1
ATOM 805 C C . ASP A 1 118 ? 1.930 -29.944 -7.219 1.00 47.16 118 ASP A C 1
ATOM 807 O O . ASP A 1 118 ? 1.271 -30.313 -6.252 1.00 47.16 118 ASP A O 1
ATOM 811 N N . VAL A 1 119 ? 1.347 -29.355 -8.269 1.00 46.28 119 VAL A N 1
ATOM 812 C CA . VAL A 1 119 ? 0.022 -29.815 -8.709 1.00 46.28 119 VAL A CA 1
ATOM 813 C C . VAL A 1 119 ? 0.229 -31.242 -9.229 1.00 46.28 119 VAL A C 1
ATOM 815 O O . VAL A 1 119 ? 0.777 -31.395 -10.327 1.00 46.28 119 VAL A O 1
ATOM 818 N N . PRO A 1 120 ? -0.148 -32.314 -8.501 1.00 47.75 120 PRO A N 1
ATOM 819 C CA . PRO A 1 120 ? -0.234 -33.615 -9.128 1.00 47.75 120 PRO A CA 1
ATOM 820 C C . PRO A 1 120 ? -1.303 -33.491 -10.209 1.00 47.75 120 PRO A C 1
ATOM 822 O O . PRO A 1 120 ? -2.478 -33.252 -9.929 1.00 47.75 120 PRO A O 1
ATOM 825 N N . VAL A 1 121 ? -0.878 -33.630 -11.461 1.00 49.72 121 VAL A N 1
ATOM 826 C CA . VAL A 1 121 ? -1.770 -33.976 -12.560 1.00 49.72 121 VAL A CA 1
ATOM 827 C C . VAL A 1 121 ? -2.431 -35.289 -12.144 1.00 49.72 121 VAL A C 1
ATOM 829 O O . VAL A 1 121 ? -1.845 -36.362 -12.269 1.00 49.72 121 VAL A O 1
ATOM 832 N N . ALA A 1 122 ? -3.617 -35.194 -11.548 1.00 47.44 122 ALA A N 1
ATOM 833 C CA . ALA A 1 122 ? -4.445 -36.339 -11.230 1.00 47.44 122 ALA A CA 1
ATOM 834 C C . ALA A 1 122 ? -5.014 -36.875 -12.549 1.00 47.44 122 ALA A C 1
ATOM 836 O O . ALA A 1 122 ? -6.148 -36.592 -12.926 1.00 47.44 122 ALA A O 1
ATOM 837 N N . GLU A 1 123 ? -4.199 -37.643 -13.271 1.00 54.25 123 GLU A N 1
ATOM 838 C CA . GLU A 1 123 ? -4.704 -38.686 -14.153 1.00 54.25 123 GLU A CA 1
ATOM 839 C C . GLU A 1 123 ? -5.259 -39.801 -13.261 1.00 54.25 123 GLU A C 1
ATOM 841 O O . GLU A 1 123 ? -4.583 -40.790 -12.995 1.00 54.25 123 GLU A O 1
ATOM 846 N N . ASP A 1 124 ? -6.486 -39.645 -12.762 1.00 41.59 124 ASP A N 1
ATOM 847 C CA . ASP A 1 124 ? -7.262 -40.819 -12.373 1.00 41.59 124 ASP A CA 1
ATOM 848 C C . ASP A 1 124 ? -8.727 -40.648 -12.764 1.00 41.59 124 ASP A C 1
ATOM 850 O O . ASP A 1 124 ? -9.537 -39.949 -12.151 1.00 41.59 124 ASP A O 1
ATOM 854 N N . ILE A 1 125 ? -9.015 -41.279 -13.894 1.00 53.41 125 ILE A N 1
ATOM 855 C CA . ILE A 1 125 ? -10.296 -41.352 -14.566 1.00 53.41 125 ILE A CA 1
ATOM 856 C C . ILE A 1 125 ? -11.090 -42.428 -13.823 1.00 53.41 125 ILE A C 1
ATOM 858 O O . ILE A 1 125 ? -11.097 -43.599 -14.205 1.00 53.41 125 ILE A O 1
ATOM 862 N N . ALA A 1 126 ? -11.743 -42.047 -12.726 1.00 47.25 126 ALA A N 1
ATOM 863 C CA . ALA A 1 126 ? -12.711 -42.917 -12.079 1.00 47.25 126 ALA A CA 1
ATOM 864 C C . ALA A 1 126 ? -13.953 -43.036 -12.977 1.00 47.25 126 ALA A C 1
ATOM 866 O O . ALA A 1 126 ? -14.682 -42.068 -13.201 1.00 47.25 126 ALA A O 1
ATOM 867 N N . GLN A 1 127 ? -14.159 -44.247 -13.502 1.00 54.16 127 GLN A N 1
ATOM 868 C CA . GLN A 1 127 ? -15.376 -44.687 -14.181 1.00 54.16 127 GLN A CA 1
ATOM 869 C C . GLN A 1 127 ? -16.610 -44.219 -13.405 1.00 54.16 127 GLN A C 1
ATOM 871 O O . GLN A 1 127 ? -16.885 -44.692 -12.304 1.00 54.16 127 GLN A O 1
ATOM 876 N N . THR A 1 128 ? -17.346 -43.287 -14.001 1.00 46.88 128 THR A N 1
ATOM 877 C CA . THR A 1 128 ? -18.703 -42.954 -13.583 1.00 46.88 128 THR A CA 1
ATOM 878 C C . THR A 1 128 ? -19.627 -43.864 -14.375 1.00 46.88 128 THR A C 1
ATOM 880 O O . THR A 1 128 ? -19.618 -43.833 -15.604 1.00 46.88 128 THR A O 1
ATOM 883 N N . GLU A 1 129 ? -20.346 -44.732 -13.669 1.00 48.28 129 GLU A N 1
ATOM 884 C CA . GLU A 1 129 ? -21.340 -45.607 -14.278 1.00 48.28 129 GLU A CA 1
ATOM 885 C C . GLU A 1 129 ? -22.467 -44.790 -14.911 1.00 48.28 129 GLU A C 1
ATOM 887 O O . GLU A 1 129 ? -22.865 -43.740 -14.402 1.00 48.28 129 GLU A O 1
ATOM 892 N N . ASP A 1 130 ? -22.955 -45.315 -16.035 1.00 46.19 130 ASP A N 1
ATOM 893 C CA . ASP A 1 130 ? -24.067 -44.825 -16.839 1.00 46.19 130 ASP A CA 1
ATOM 894 C C . ASP A 1 130 ? -25.274 -44.418 -15.982 1.00 46.19 130 ASP A C 1
ATOM 896 O O . ASP A 1 130 ? -26.135 -45.227 -15.626 1.00 46.19 130 ASP A O 1
ATOM 900 N N . THR A 1 131 ? -25.400 -43.119 -15.734 1.00 49.84 131 THR A N 1
ATOM 901 C CA . THR A 1 131 ? -26.716 -42.506 -15.570 1.00 49.84 131 THR A CA 1
ATOM 902 C C . THR A 1 131 ? -27.169 -42.058 -16.948 1.00 49.84 131 THR A C 1
ATOM 904 O O . THR A 1 131 ? -26.676 -41.068 -17.481 1.00 49.84 131 THR A O 1
ATOM 907 N N . VAL A 1 132 ? -28.101 -42.819 -17.524 1.00 53.59 132 VA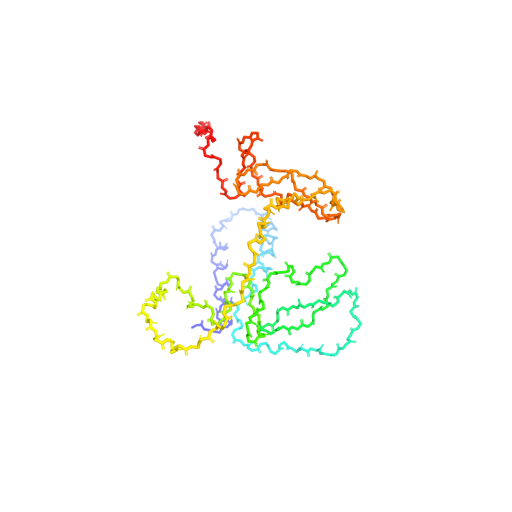L A N 1
ATOM 908 C CA . VAL A 1 132 ? -28.881 -42.441 -18.706 1.00 53.59 132 VAL A CA 1
ATOM 909 C C . VAL A 1 132 ? -29.586 -41.122 -18.388 1.00 53.59 132 VAL A C 1
ATOM 911 O O . VAL A 1 132 ? -30.609 -41.097 -17.703 1.00 53.59 132 VAL A O 1
ATOM 914 N N . VAL A 1 133 ? -28.997 -40.016 -18.834 1.00 51.53 133 VAL A N 1
ATOM 915 C CA . VAL A 1 133 ? -29.675 -38.726 -18.918 1.00 51.53 133 VAL A CA 1
ATOM 916 C C . VAL A 1 133 ? -30.531 -38.810 -20.171 1.00 51.53 133 VAL A C 1
ATOM 918 O O . VAL A 1 133 ? -30.008 -38.876 -21.279 1.00 51.53 133 VAL A O 1
ATOM 921 N N . GLU A 1 134 ? -31.846 -38.897 -19.983 1.00 52.38 134 GLU A N 1
ATOM 922 C CA . GLU A 1 134 ? -32.801 -38.794 -21.080 1.00 52.38 134 GLU A CA 1
ATOM 923 C C . GLU A 1 134 ? -32.551 -37.481 -21.826 1.00 52.38 134 GLU A C 1
ATOM 925 O O . GLU A 1 134 ? -32.556 -36.407 -21.216 1.00 52.38 134 GLU A O 1
ATOM 930 N N . ASP A 1 135 ? -32.304 -37.613 -23.133 1.00 45.16 135 ASP A N 1
ATOM 931 C CA . ASP A 1 135 ? -32.091 -36.545 -24.105 1.00 45.16 135 ASP A CA 1
ATOM 932 C C . ASP A 1 135 ? -33.082 -35.403 -23.879 1.00 45.16 135 ASP A C 1
ATOM 934 O O . ASP A 1 135 ? -34.214 -35.395 -24.369 1.00 45.16 135 ASP A O 1
ATOM 938 N N . THR A 1 136 ? -32.636 -34.397 -23.136 1.00 52.97 136 THR A N 1
ATOM 939 C CA . THR A 1 136 ? -33.277 -33.096 -23.166 1.00 52.97 136 THR A CA 1
ATOM 940 C C . THR A 1 136 ? -32.558 -32.356 -24.274 1.00 52.97 136 THR A C 1
ATOM 942 O O . THR A 1 136 ? -31.413 -31.945 -24.111 1.00 52.97 136 THR A O 1
ATOM 945 N N . VAL A 1 137 ? -33.208 -32.273 -25.433 1.00 53.66 137 VAL A N 1
ATOM 946 C CA . VAL A 1 137 ? -32.789 -31.435 -26.557 1.00 53.66 137 VAL A CA 1
ATOM 947 C C . VAL A 1 137 ? -32.694 -30.002 -26.035 1.00 53.66 137 VAL A C 1
ATOM 949 O O . VAL A 1 137 ? -33.698 -29.298 -25.931 1.00 53.66 137 VAL A O 1
ATOM 952 N N . VAL A 1 138 ? -31.495 -29.598 -25.626 1.00 55.00 138 VAL A N 1
ATOM 953 C CA . VAL A 1 138 ? -31.157 -28.197 -25.408 1.00 55.00 138 VAL A CA 1
ATOM 954 C C . VAL A 1 138 ? -30.952 -27.650 -26.807 1.00 55.00 138 VAL A C 1
ATOM 956 O O . VAL A 1 138 ? -29.943 -27.934 -27.445 1.00 55.00 138 VAL A O 1
ATOM 959 N N . GLU A 1 139 ? -31.969 -26.968 -27.332 1.00 52.44 139 GLU A N 1
ATOM 960 C CA . GLU A 1 139 ? -31.787 -26.194 -28.551 1.00 52.44 139 GLU A CA 1
ATOM 961 C C . GLU A 1 139 ? -30.625 -25.232 -28.324 1.00 52.44 139 GLU A C 1
ATOM 963 O O . GLU A 1 139 ? -30.603 -24.525 -27.315 1.00 52.44 139 GLU A O 1
ATOM 968 N N . ASP A 1 140 ? -29.664 -25.261 -29.249 1.00 44.94 140 ASP A N 1
ATOM 969 C CA . ASP A 1 140 ? -28.528 -24.352 -29.331 1.00 44.94 140 ASP A CA 1
ATOM 970 C C . ASP A 1 140 ? -29.032 -22.903 -29.312 1.00 44.94 140 ASP A C 1
ATOM 972 O O . ASP A 1 140 ? -29.240 -22.260 -30.344 1.00 44.94 140 ASP A O 1
ATOM 976 N N . THR A 1 141 ? -29.232 -22.352 -28.118 1.00 51.31 141 THR A N 1
ATOM 977 C CA . THR A 1 141 ? -29.198 -20.915 -27.927 1.00 51.31 141 THR A CA 1
ATOM 978 C C . THR A 1 141 ? -27.755 -20.524 -28.144 1.00 51.31 141 THR A C 1
ATOM 980 O O . THR A 1 141 ? -26.923 -20.661 -27.249 1.00 51.31 141 THR A O 1
ATOM 983 N N . VAL A 1 142 ? -27.471 -20.080 -29.367 1.00 55.38 142 VAL A N 1
ATOM 984 C CA . VAL A 1 142 ? -26.339 -19.220 -29.687 1.00 55.38 142 VAL A CA 1
ATOM 985 C C . VAL A 1 142 ? -26.345 -18.116 -28.635 1.00 55.38 142 VAL A C 1
ATOM 987 O O . VAL A 1 142 ? -27.151 -17.187 -28.690 1.00 55.38 142 VAL A O 1
ATOM 990 N N . VAL A 1 143 ? -25.507 -18.275 -27.614 1.00 52.72 143 VAL A N 1
ATOM 991 C CA . VAL A 1 143 ? -25.123 -17.176 -26.744 1.00 52.72 143 VAL A CA 1
ATOM 992 C C . VAL A 1 143 ? -24.269 -16.318 -27.656 1.00 52.72 143 VAL A C 1
ATOM 994 O O . VAL A 1 143 ? -23.093 -16.597 -27.861 1.00 52.72 143 VAL A O 1
ATOM 997 N N . GLU A 1 144 ? -24.902 -15.358 -28.332 1.00 50.41 144 GLU A N 1
ATOM 998 C CA . GLU A 1 144 ? -24.148 -14.261 -28.911 1.00 50.41 144 GLU A CA 1
ATOM 999 C C . GLU A 1 144 ? -23.351 -13.694 -27.747 1.00 50.41 144 GLU A C 1
ATOM 1001 O O . GLU A 1 144 ? -23.945 -13.306 -26.737 1.00 50.41 144 GLU A O 1
ATOM 1006 N N . ASP A 1 145 ? -22.024 -13.750 -27.858 1.00 44.97 145 ASP A N 1
ATOM 1007 C CA . ASP A 1 145 ? -21.108 -13.047 -26.979 1.00 44.97 145 ASP A CA 1
ATOM 1008 C C . ASP A 1 145 ? -21.520 -11.575 -27.017 1.00 44.97 145 ASP A C 1
ATOM 1010 O O . ASP A 1 145 ? -21.049 -10.778 -27.832 1.00 44.97 145 ASP A O 1
ATOM 1014 N N . THR A 1 146 ? -22.456 -11.202 -26.147 1.00 47.47 146 THR A N 1
ATOM 1015 C CA . THR A 1 146 ? -22.584 -9.846 -25.663 1.00 47.47 146 THR A CA 1
ATOM 1016 C C . THR A 1 146 ? -21.242 -9.576 -25.028 1.00 47.47 146 THR A C 1
ATOM 1018 O O . THR A 1 146 ? -21.007 -9.933 -23.875 1.00 47.47 146 THR A O 1
ATOM 1021 N N . VAL A 1 147 ? -20.345 -9.003 -25.832 1.00 53.50 147 VAL A N 1
ATOM 1022 C CA . VAL A 1 147 ? -19.278 -8.137 -25.368 1.00 53.50 147 VAL A CA 1
ATOM 1023 C C . VAL A 1 147 ? -19.960 -7.262 -24.338 1.00 53.50 147 VAL A C 1
ATOM 1025 O O . VAL A 1 147 ? -20.768 -6.395 -24.673 1.00 53.50 147 VAL A O 1
ATOM 1028 N N . VAL A 1 148 ? -19.733 -7.596 -23.072 1.00 46.94 148 VAL A N 1
ATOM 1029 C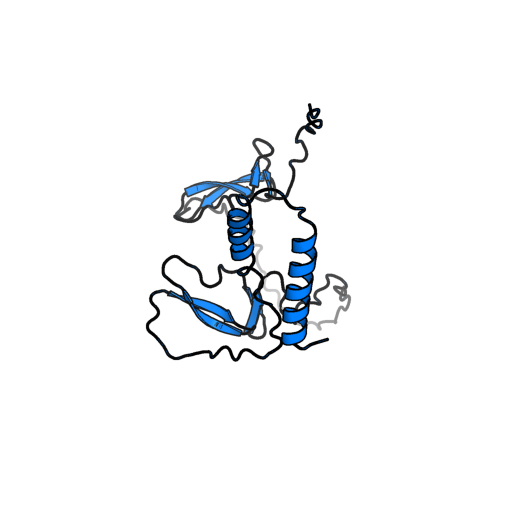 CA . VAL A 1 148 ? -20.013 -6.691 -21.981 1.00 46.94 148 VAL A CA 1
ATOM 1030 C C . VAL A 1 148 ? -19.027 -5.571 -22.258 1.00 46.94 148 VAL A C 1
ATOM 1032 O O . VAL A 1 148 ? -17.858 -5.641 -21.889 1.00 46.94 148 VAL A O 1
ATOM 1035 N N . GLU A 1 149 ? -19.464 -4.586 -23.044 1.00 52.69 149 GLU A N 1
ATOM 1036 C CA . GLU A 1 149 ? -18.938 -3.248 -22.905 1.00 52.69 149 GLU A CA 1
ATOM 1037 C C . GLU A 1 149 ? -19.263 -2.925 -21.457 1.00 52.69 149 GLU A C 1
ATOM 1039 O O . GLU A 1 149 ? -20.384 -2.525 -21.143 1.00 52.69 149 GLU A O 1
ATOM 1044 N N . ASP A 1 150 ? -18.325 -3.247 -20.560 1.00 52.25 150 ASP A N 1
ATOM 1045 C CA . ASP A 1 150 ? -18.279 -2.696 -19.223 1.00 52.25 150 ASP A CA 1
ATOM 1046 C C . ASP A 1 150 ? -18.248 -1.201 -19.475 1.00 52.25 150 ASP A C 1
ATOM 1048 O O . ASP A 1 150 ? -17.211 -0.602 -19.754 1.00 52.25 150 ASP A O 1
ATOM 1052 N N . THR A 1 151 ? -19.443 -0.624 -19.548 1.00 53.19 151 THR A N 1
ATOM 1053 C CA . THR A 1 151 ? -19.684 0.791 -19.689 1.00 53.19 151 THR A CA 1
ATOM 1054 C C . THR A 1 151 ? -19.088 1.389 -18.440 1.00 53.19 151 THR A C 1
ATOM 1056 O O . THR A 1 151 ? -19.728 1.485 -17.393 1.00 53.19 151 THR A O 1
ATOM 1059 N N . VAL A 1 152 ? -17.825 1.777 -18.570 1.00 59.47 152 VAL A N 1
ATOM 1060 C CA . VAL A 1 152 ? -17.053 2.593 -17.643 1.00 59.47 152 VAL A CA 1
ATOM 1061 C C . VAL A 1 152 ? -17.635 4.020 -17.624 1.00 59.47 152 VAL A C 1
ATOM 1063 O O . VAL A 1 152 ? -16.920 5.013 -17.699 1.00 59.47 152 VAL A O 1
ATOM 1066 N N . GLU A 1 153 ? -18.964 4.145 -17.619 1.00 63.19 153 GLU A N 1
ATOM 1067 C CA . GLU A 1 153 ? -19.684 5.414 -17.722 1.00 63.19 153 GLU A CA 1
ATOM 1068 C C . GLU A 1 153 ? -20.016 6.003 -16.349 1.00 63.19 153 GLU A C 1
ATOM 1070 O O . GLU A 1 153 ? -20.239 7.206 -16.257 1.00 63.19 153 GLU A O 1
ATOM 1075 N N . ASN A 1 154 ? -19.960 5.214 -15.272 1.00 76.38 154 ASN A N 1
ATOM 1076 C CA . ASN A 1 154 ? -20.139 5.713 -13.909 1.00 76.38 154 ASN A CA 1
ATOM 1077 C C . ASN A 1 154 ? -18.867 5.521 -13.088 1.00 76.38 154 ASN A C 1
ATOM 1079 O O . ASN A 1 154 ? -18.714 4.570 -12.328 1.00 76.38 154 ASN A O 1
ATOM 1083 N N . CYS A 1 155 ? -17.941 6.457 -13.263 1.00 84.12 155 CYS A N 1
ATOM 1084 C CA . CYS A 1 155 ? -16.919 6.712 -12.266 1.00 84.12 155 CYS A CA 1
ATOM 1085 C C . CYS A 1 155 ? -17.437 7.800 -11.320 1.00 84.12 155 CYS A C 1
ATOM 1087 O O . CYS A 1 155 ? -17.567 8.948 -11.744 1.00 84.12 155 CYS A O 1
ATOM 1089 N N . ASP A 1 156 ? -17.684 7.471 -10.050 1.00 88.81 156 ASP A N 1
ATOM 1090 C CA . ASP A 1 156 ? -18.053 8.433 -8.991 1.00 88.81 156 ASP A CA 1
ATOM 1091 C C . ASP A 1 156 ? -16.843 9.274 -8.516 1.00 88.81 156 ASP A C 1
ATOM 1093 O O . ASP A 1 156 ? -16.730 9.661 -7.354 1.00 88.81 156 ASP A O 1
ATOM 1097 N N . GLY A 1 157 ? -15.881 9.505 -9.408 1.00 87.88 157 GLY A N 1
ATOM 1098 C CA . GLY A 1 157 ? -14.535 9.936 -9.078 1.00 87.88 157 GLY A CA 1
ATOM 1099 C C . GLY A 1 157 ? -13.858 10.768 -10.165 1.00 87.88 157 GLY A C 1
ATOM 1100 O O . GLY A 1 157 ? -14.429 11.065 -11.216 1.00 87.88 157 GLY A O 1
ATOM 1101 N N . LEU A 1 158 ? -12.610 11.160 -9.911 1.00 90.56 158 LEU A N 1
ATOM 1102 C CA . LEU A 1 158 ? -11.767 11.872 -10.865 1.00 90.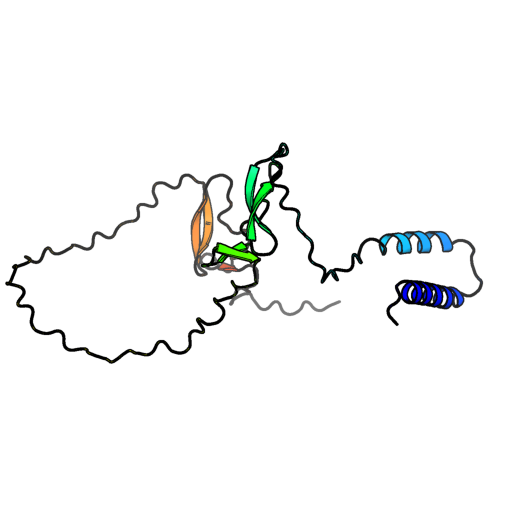56 158 LEU A CA 1
ATOM 1103 C C . LEU A 1 158 ? -11.022 10.890 -11.766 1.00 90.56 158 LEU A C 1
ATOM 1105 O O . LEU A 1 158 ? -10.443 9.911 -11.314 1.00 90.56 158 LEU A O 1
ATOM 1109 N N . TRP A 1 159 ? -11.007 11.181 -13.061 1.00 90.06 159 TRP A N 1
ATOM 1110 C CA . TRP A 1 159 ? -10.200 10.440 -14.019 1.00 90.06 159 TRP A CA 1
ATOM 1111 C C . TRP A 1 159 ? -8.759 10.945 -13.999 1.00 90.06 159 TRP A C 1
ATOM 1113 O O . TRP A 1 159 ? -8.490 12.060 -14.454 1.00 90.06 159 TRP A O 1
ATOM 1123 N N . GLU A 1 160 ? -7.834 10.113 -13.533 1.00 90.94 160 GLU A N 1
ATOM 1124 C CA . GLU A 1 160 ? -6.401 10.424 -13.477 1.00 90.94 160 GLU A CA 1
ATOM 1125 C C . GLU A 1 160 ? -5.576 9.438 -14.314 1.00 90.94 160 GLU A C 1
ATOM 1127 O O . GLU A 1 160 ? -6.058 8.378 -14.717 1.00 90.94 160 GLU A O 1
ATOM 1132 N N . GLN A 1 161 ? -4.324 9.794 -14.618 1.00 91.19 161 GLN A N 1
ATOM 1133 C CA . GLN A 1 161 ? -3.391 8.855 -15.241 1.00 91.19 161 GLN A CA 1
ATOM 1134 C C . GLN A 1 161 ? -2.876 7.851 -14.205 1.00 91.19 161 GLN A C 1
ATOM 1136 O O . GLN A 1 161 ? -2.507 8.227 -13.092 1.00 91.19 161 GLN A O 1
ATOM 1141 N N . CYS A 1 162 ? -2.827 6.583 -14.592 1.00 92.00 162 CYS A N 1
ATOM 1142 C CA . CYS A 1 162 ? -2.346 5.477 -13.775 1.00 92.00 162 CYS A CA 1
ATOM 1143 C C . CYS A 1 162 ? -1.462 4.540 -14.601 1.00 92.00 162 CYS A C 1
ATOM 1145 O O . CYS A 1 162 ? -1.503 4.551 -15.834 1.00 92.00 162 CYS A O 1
ATOM 1147 N N . CYS A 1 163 ? -0.675 3.719 -13.908 1.00 91.94 163 CYS A N 1
ATOM 1148 C CA . CYS A 1 163 ? 0.103 2.653 -14.519 1.00 91.94 163 CYS A CA 1
ATOM 1149 C C . CYS A 1 163 ? -0.589 1.310 -14.289 1.00 91.94 163 CYS A C 1
ATOM 1151 O O . CYS A 1 163 ? -0.613 0.829 -13.158 1.00 91.94 163 CYS A O 1
ATOM 1153 N N . LEU A 1 164 ? -1.148 0.722 -15.347 1.00 90.00 164 LEU A N 1
ATOM 1154 C CA . LEU A 1 164 ? -1.742 -0.616 -15.327 1.00 90.00 164 LEU A CA 1
ATOM 1155 C C . LEU A 1 164 ? -0.917 -1.513 -16.245 1.00 90.00 164 LEU A C 1
ATOM 1157 O O . LEU A 1 164 ? -0.775 -1.218 -17.432 1.00 90.00 164 LEU A O 1
ATOM 1161 N N . ASP A 1 165 ? -0.317 -2.560 -15.678 1.00 90.38 165 ASP A N 1
ATOM 1162 C CA . ASP A 1 165 ? 0.481 -3.552 -16.411 1.00 90.38 165 ASP A CA 1
ATOM 1163 C C . ASP A 1 165 ? 1.560 -2.927 -17.318 1.00 90.38 165 ASP A C 1
ATOM 1165 O O . ASP A 1 165 ? 1.762 -3.309 -18.471 1.00 90.38 165 ASP A O 1
ATOM 1169 N N . GLY A 1 166 ? 2.242 -1.897 -16.805 1.00 90.88 166 GLY A N 1
ATOM 1170 C CA . GLY A 1 166 ? 3.305 -1.179 -17.517 1.00 90.88 166 GLY A CA 1
ATOM 1171 C C . GLY A 1 166 ? 2.824 -0.206 -18.602 1.00 90.88 166 GLY A C 1
ATOM 1172 O O . GLY A 1 166 ? 3.649 0.395 -19.297 1.00 90.88 166 GLY A O 1
ATOM 1173 N N . THR A 1 167 ? 1.510 -0.013 -18.739 1.00 92.44 167 THR A N 1
ATOM 1174 C CA . THR A 1 167 ? 0.894 0.902 -19.706 1.00 92.44 167 THR A CA 1
ATOM 1175 C C . THR A 1 167 ? 0.232 2.079 -18.995 1.00 92.44 167 THR A C 1
ATOM 1177 O O . THR A 1 167 ? -0.459 1.916 -17.988 1.00 92.44 167 THR A O 1
ATOM 1180 N N . VAL A 1 168 ? 0.432 3.289 -19.524 1.00 91.50 168 VAL A N 1
ATOM 1181 C CA . VAL A 1 168 ? -0.253 4.486 -19.019 1.00 91.50 168 VAL A CA 1
ATOM 1182 C C . VAL A 1 168 ? -1.707 4.445 -19.480 1.00 91.50 168 VAL A C 1
ATOM 1184 O O . VAL A 1 168 ? -1.993 4.564 -20.673 1.00 91.50 168 VAL A O 1
ATOM 1187 N N . ALA A 1 169 ? -2.624 4.302 -18.530 1.00 91.56 169 ALA A N 1
ATOM 1188 C CA . ALA A 1 169 ? -4.064 4.288 -18.757 1.00 91.56 169 ALA A CA 1
ATOM 1189 C C . ALA A 1 169 ? -4.747 5.422 -17.975 1.00 91.56 169 ALA A C 1
ATOM 1191 O O . ALA A 1 169 ? -4.130 6.093 -17.145 1.00 91.56 169 ALA A O 1
ATOM 1192 N N . LYS A 1 170 ? -6.032 5.664 -18.257 1.00 90.69 170 LYS A N 1
ATOM 1193 C CA . LYS A 1 170 ? -6.880 6.496 -17.395 1.00 90.69 170 LYS A CA 1
ATOM 1194 C C . LYS A 1 170 ? -7.563 5.592 -16.375 1.00 90.69 170 LYS A C 1
ATOM 1196 O O . LYS A 1 170 ? -8.249 4.660 -16.781 1.00 90.69 170 LYS A O 1
ATOM 1201 N N . CYS A 1 171 ? -7.403 5.891 -15.092 1.00 90.12 171 CYS A N 1
ATOM 1202 C CA . CYS A 1 171 ? -8.087 5.202 -14.002 1.00 90.12 171 CYS A CA 1
ATOM 1203 C C . CYS A 1 171 ? -9.128 6.108 -13.351 1.00 90.12 171 CYS A C 1
ATOM 1205 O O . CYS A 1 171 ? -8.961 7.327 -13.289 1.00 90.12 171 CYS A O 1
ATOM 1207 N N . CYS A 1 172 ? -10.194 5.481 -12.861 1.00 90.81 172 CYS A N 1
ATOM 1208 C CA . CYS A 1 172 ? -11.254 6.123 -12.101 1.00 90.81 172 CYS A CA 1
ATOM 1209 C C . CYS A 1 172 ? -10.878 6.209 -10.618 1.00 90.81 172 CYS A C 1
ATOM 1211 O O . CYS A 1 172 ? -10.706 5.167 -9.985 1.00 90.81 172 CYS A O 1
ATOM 1213 N N . CYS A 1 173 ? -10.793 7.425 -10.072 1.00 89.69 173 CYS A N 1
ATOM 1214 C CA . CYS A 1 173 ? -10.355 7.684 -8.699 1.00 89.69 173 CYS A CA 1
ATOM 1215 C C . CYS A 1 173 ? -11.470 8.178 -7.820 1.00 89.69 173 CYS A C 1
ATOM 1217 O O . CYS A 1 173 ? -11.866 9.331 -7.982 1.00 89.69 173 CYS A O 1
ATOM 1219 N N . PRO A 1 174 ? -11.951 7.350 -6.874 1.00 87.75 174 PRO A N 1
ATOM 1220 C CA . PRO A 1 174 ? -12.916 7.803 -5.889 1.00 87.75 174 PRO A CA 1
ATOM 1221 C C . PRO A 1 174 ? -12.456 9.115 -5.253 1.00 87.75 174 PRO A C 1
ATOM 1223 O O . PRO A 1 174 ? -11.264 9.307 -4.998 1.00 87.75 174 PRO A O 1
ATOM 1226 N N . GLU A 1 175 ? -13.391 10.030 -5.002 1.00 87.56 175 GLU A N 1
ATOM 1227 C CA . GLU A 1 175 ? -13.057 11.301 -4.362 1.00 87.56 175 GLU A CA 1
ATOM 1228 C C . GLU A 1 175 ? -12.287 11.074 -3.048 1.00 87.56 175 GLU A C 1
ATOM 1230 O O . GLU A 1 175 ? -12.681 10.278 -2.197 1.00 87.56 175 GLU A O 1
ATOM 1235 N N . GLY A 1 176 ? -11.165 11.781 -2.885 1.00 83.12 176 GLY A N 1
ATOM 1236 C CA . GLY A 1 176 ? -10.298 11.657 -1.709 1.00 83.12 176 GLY A CA 1
ATOM 1237 C C . GLY A 1 176 ? -9.250 10.541 -1.783 1.00 83.12 176 GLY A C 1
ATOM 1238 O O . GLY A 1 176 ? -8.426 10.448 -0.874 1.00 83.12 176 GLY A O 1
ATOM 1239 N N . VAL A 1 177 ? -9.224 9.748 -2.859 1.00 82.94 177 VAL A N 1
ATOM 1240 C CA . VAL A 1 177 ? -8.208 8.716 -3.111 1.00 82.94 177 VAL A CA 1
ATOM 1241 C C . VAL A 1 177 ? -7.445 9.064 -4.390 1.00 82.94 177 VAL A C 1
ATOM 1243 O O . VAL A 1 177 ? -8.046 9.291 -5.433 1.00 82.94 177 VAL A O 1
ATOM 1246 N N . ALA A 1 178 ? -6.114 9.098 -4.338 1.00 80.69 178 ALA A N 1
ATOM 1247 C CA . ALA A 1 178 ? -5.295 9.203 -5.546 1.00 80.69 178 ALA A CA 1
ATOM 1248 C C . ALA A 1 178 ? -5.156 7.805 -6.186 1.00 80.69 178 ALA A C 1
ATOM 1250 O O . ALA A 1 178 ? -4.587 6.920 -5.547 1.00 80.69 178 ALA A O 1
ATOM 1251 N N . CYS A 1 179 ? -5.658 7.566 -7.414 1.00 72.38 179 CYS A N 1
ATOM 1252 C CA . CYS A 1 179 ? -5.408 6.265 -8.095 1.00 72.38 179 CYS A CA 1
ATOM 1253 C C . CYS A 1 179 ? -4.060 6.190 -8.751 1.00 72.38 179 CYS A C 1
ATOM 1255 O O . CYS A 1 179 ? -3.589 5.108 -9.110 1.00 72.38 179 CYS A O 1
ATOM 1257 N N . ASN A 1 180 ? -3.455 7.337 -9.010 1.00 65.44 180 ASN A N 1
ATOM 1258 C CA . ASN A 1 180 ? -2.038 7.281 -9.155 1.00 65.44 180 ASN A CA 1
ATOM 1259 C C . ASN A 1 180 ? -1.555 6.888 -7.768 1.00 65.44 180 ASN A C 1
ATOM 1261 O O . ASN A 1 180 ? -1.569 7.721 -6.865 1.00 65.44 180 ASN A O 1
ATOM 1265 N N . TYR A 1 181 ? -1.102 5.648 -7.610 1.00 63.28 181 TYR A N 1
ATOM 1266 C CA . TYR A 1 181 ? -0.337 5.205 -6.450 1.00 63.28 181 TYR A CA 1
ATOM 1267 C C . TYR A 1 181 ? 0.865 6.130 -6.150 1.00 63.28 181 TYR A C 1
ATOM 1269 O O . TYR A 1 181 ? 1.705 5.756 -5.355 1.00 63.28 181 TYR A O 1
ATOM 1277 N N . GLY A 1 182 ? 1.027 7.296 -6.799 1.00 59.75 182 GLY A N 1
ATOM 1278 C CA . GLY A 1 182 ? 2.080 8.297 -6.642 1.00 59.75 182 GLY A CA 1
ATOM 1279 C C . GLY A 1 182 ? 3.454 7.754 -6.998 1.00 59.75 182 GLY A C 1
ATOM 1280 O O . GLY A 1 182 ? 4.465 8.432 -6.859 1.00 59.75 182 GLY A O 1
ATOM 1281 N N . MET A 1 183 ? 3.476 6.501 -7.422 1.00 81.81 183 MET A N 1
ATOM 1282 C CA . MET A 1 183 ? 4.596 5.597 -7.349 1.00 81.81 183 MET A CA 1
ATOM 1283 C C . MET A 1 183 ? 4.698 4.891 -8.693 1.00 81.81 183 MET A C 1
ATOM 1285 O O . MET A 1 183 ? 4.808 3.677 -8.766 1.00 81.81 183 MET A O 1
ATOM 1289 N N . TYR A 1 184 ? 4.631 5.648 -9.784 1.00 91.56 184 TYR A N 1
ATOM 1290 C CA . TYR A 1 184 ? 5.111 5.158 -11.065 1.00 91.56 184 TYR A CA 1
ATOM 1291 C C . TYR A 1 184 ? 5.959 6.222 -11.750 1.00 91.56 184 TYR A C 1
ATOM 1293 O O . TYR A 1 184 ? 5.711 7.425 -11.631 1.00 91.56 184 TYR A O 1
ATOM 1301 N N . THR A 1 185 ? 6.966 5.767 -12.483 1.00 91.56 185 THR A N 1
ATOM 1302 C CA . THR A 1 185 ? 7.765 6.615 -13.364 1.00 91.56 185 THR A CA 1
ATOM 1303 C C . THR A 1 185 ? 7.252 6.429 -14.781 1.00 91.56 185 THR A C 1
ATOM 1305 O O . THR A 1 185 ? 7.233 5.313 -15.300 1.00 91.56 185 THR A O 1
ATOM 1308 N N . GLN A 1 186 ? 6.807 7.510 -15.420 1.00 92.38 186 GLN A N 1
ATOM 1309 C CA . GLN A 1 186 ? 6.432 7.464 -16.829 1.00 92.38 186 GLN A CA 1
ATOM 1310 C C . GLN A 1 186 ? 7.694 7.354 -17.691 1.00 92.38 186 GLN A C 1
ATOM 1312 O O . GLN A 1 186 ? 8.584 8.202 -17.616 1.00 92.38 186 GLN A O 1
ATOM 1317 N N . CYS A 1 187 ? 7.762 6.309 -18.510 1.00 92.81 187 CYS A N 1
ATOM 1318 C CA . CYS A 1 187 ? 8.911 6.011 -19.362 1.00 92.81 187 CYS A CA 1
ATOM 1319 C C . CYS A 1 187 ? 8.728 6.518 -20.791 1.00 92.81 187 CYS A C 1
ATOM 1321 O O . CYS A 1 187 ? 9.696 6.922 -21.432 1.00 92.81 187 CYS A O 1
ATOM 1323 N N . SER A 1 188 ? 7.489 6.513 -21.284 1.00 91.19 188 SER A N 1
ATOM 1324 C CA . SER A 1 188 ? 7.095 7.086 -22.573 1.00 91.19 188 SER A CA 1
ATOM 1325 C C . SER A 1 188 ? 5.645 7.580 -22.515 1.00 91.19 188 SER A C 1
ATOM 1327 O O . SER A 1 188 ? 4.992 7.485 -21.476 1.00 91.19 188 SER A O 1
ATOM 1329 N N . GLU A 1 189 ? 5.105 8.085 -23.627 1.00 91.31 189 GLU A N 1
ATOM 1330 C CA . GLU A 1 189 ? 3.697 8.504 -23.702 1.00 91.31 189 GLU A CA 1
ATOM 1331 C C . GLU A 1 189 ? 2.718 7.382 -23.328 1.00 91.31 189 GLU A C 1
ATOM 1333 O O . GLU A 1 189 ? 1.648 7.665 -22.794 1.00 91.31 189 GLU A O 1
ATOM 1338 N N . THR A 1 190 ? 3.096 6.120 -23.555 1.00 92.69 190 THR A N 1
ATOM 1339 C CA . THR A 1 190 ? 2.230 4.959 -23.326 1.00 92.69 190 THR A CA 1
ATOM 1340 C C . THR A 1 190 ? 2.773 3.977 -22.295 1.00 92.69 190 THR A C 1
ATOM 1342 O O . THR A 1 190 ? 2.055 3.048 -21.951 1.00 92.69 190 THR A O 1
ATOM 1345 N N . THR A 1 191 ? 4.002 4.141 -21.793 1.00 93.06 191 THR A N 1
ATOM 1346 C CA . THR A 1 191 ? 4.628 3.172 -20.873 1.00 93.06 191 THR A CA 1
ATOM 1347 C C . THR A 1 191 ? 5.041 3.787 -19.545 1.00 93.06 191 THR A C 1
ATOM 1349 O O . THR A 1 191 ? 5.435 4.954 -19.460 1.00 93.06 191 THR A O 1
ATOM 1352 N N . CYS A 1 192 ? 4.979 2.973 -18.501 1.00 93.88 192 CYS A N 1
ATOM 1353 C CA . CYS A 1 192 ? 5.296 3.341 -17.129 1.00 93.88 192 CYS A CA 1
ATOM 1354 C C . CYS A 1 192 ? 5.890 2.145 -16.381 1.00 93.88 192 CYS A C 1
ATOM 1356 O O . CYS A 1 192 ? 5.725 1.000 -16.794 1.00 93.88 192 CYS A O 1
ATOM 1358 N N . VAL A 1 193 ? 6.597 2.418 -15.289 1.00 93.88 193 VAL A N 1
ATOM 1359 C CA . VAL A 1 193 ? 7.178 1.400 -14.405 1.00 93.88 193 VAL A CA 1
ATOM 1360 C C . VAL A 1 193 ? 6.929 1.764 -12.944 1.00 93.88 193 VAL A C 1
ATOM 1362 O O . VAL A 1 193 ? 6.661 2.932 -12.649 1.00 93.88 193 VAL A O 1
ATOM 1365 N N . GLY A 1 194 ? 7.018 0.790 -12.033 1.00 91.12 194 GLY A N 1
ATOM 1366 C CA . GLY A 1 194 ? 6.884 1.023 -10.594 1.00 91.12 194 GLY A CA 1
ATOM 1367 C C . GLY A 1 194 ? 7.944 1.990 -10.042 1.00 91.12 194 GLY A C 1
ATOM 1368 O O . GLY A 1 194 ? 8.893 2.360 -10.735 1.00 91.12 194 GLY A O 1
ATOM 1369 N N . PRO A 1 195 ? 7.837 2.410 -8.771 1.00 88.31 195 PRO A N 1
ATOM 1370 C CA . PRO A 1 195 ? 8.731 3.419 -8.196 1.00 88.31 195 PRO A CA 1
ATOM 1371 C C . PRO A 1 195 ? 10.167 2.897 -8.010 1.00 88.31 195 PRO A C 1
ATOM 1373 O O . PRO A 1 195 ? 11.104 3.686 -7.914 1.00 88.31 195 PRO A O 1
ATOM 1376 N N . ALA A 1 196 ? 10.334 1.574 -7.938 1.00 88.69 196 ALA A N 1
ATOM 1377 C CA . ALA A 1 196 ? 11.616 0.894 -7.780 1.00 88.69 196 ALA A CA 1
ATOM 1378 C C . ALA A 1 196 ? 12.238 0.464 -9.119 1.00 88.69 196 ALA A C 1
ATOM 1380 O O . ALA A 1 196 ? 13.407 0.077 -9.159 1.00 88.69 196 ALA A O 1
ATOM 1381 N N . ASP A 1 197 ? 11.473 0.538 -10.206 1.00 91.44 197 ASP A N 1
ATOM 1382 C CA . ASP A 1 197 ? 11.876 0.046 -11.513 1.00 91.44 197 ASP A CA 1
ATOM 1383 C C . ASP A 1 197 ? 12.462 1.174 -12.366 1.00 91.44 197 ASP A C 1
ATOM 1385 O O . ASP A 1 197 ? 12.073 2.340 -12.280 1.00 91.44 197 ASP A O 1
ATOM 1389 N N . LEU A 1 198 ? 13.419 0.820 -13.223 1.00 91.56 198 LEU A N 1
ATOM 1390 C CA . LEU A 1 198 ? 14.003 1.747 -14.186 1.00 91.56 198 LEU A CA 1
ATOM 1391 C C . LEU A 1 198 ? 13.333 1.577 -15.543 1.00 91.56 198 LEU A C 1
ATOM 1393 O O . LEU A 1 198 ? 13.114 0.461 -16.011 1.00 91.56 198 LEU A O 1
ATOM 1397 N N . CYS A 1 199 ? 13.080 2.698 -16.211 1.00 93.31 199 CYS A N 1
ATOM 1398 C CA . CYS A 1 199 ? 12.616 2.682 -17.587 1.00 93.31 199 CYS A CA 1
ATOM 1399 C C . CYS A 1 199 ? 13.625 1.943 -18.481 1.00 93.31 199 CYS A C 1
ATOM 1401 O O . CYS A 1 199 ? 14.804 2.316 -18.482 1.00 93.31 199 CYS A O 1
ATOM 1403 N N . PRO A 1 200 ? 13.190 0.939 -19.265 1.00 85.12 200 PRO A N 1
ATOM 1404 C CA . PRO A 1 200 ? 14.094 0.094 -20.052 1.00 85.12 200 PRO A CA 1
ATOM 1405 C C . PRO A 1 200 ? 14.908 0.888 -21.085 1.00 85.12 200 PRO A C 1
ATOM 1407 O O . PRO A 1 200 ? 16.050 0.532 -21.372 1.00 85.12 200 PRO A O 1
ATOM 1410 N N . ASP A 1 201 ? 14.354 2.003 -21.568 1.00 80.62 201 ASP A N 1
ATOM 1411 C CA . ASP A 1 201 ? 14.968 2.876 -22.572 1.00 80.62 201 ASP A CA 1
ATOM 1412 C C . ASP A 1 201 ? 15.509 4.189 -21.994 1.00 80.62 201 ASP A C 1
ATOM 1414 O O . ASP A 1 201 ? 15.804 5.122 -22.747 1.00 80.62 201 ASP A O 1
ATOM 1418 N N . ALA A 1 202 ? 15.649 4.300 -20.666 1.00 72.44 202 ALA A N 1
ATOM 1419 C CA . ALA A 1 202 ? 16.309 5.465 -20.094 1.00 72.44 202 ALA A CA 1
ATOM 1420 C C . ALA A 1 202 ? 17.717 5.561 -20.712 1.00 72.44 202 ALA A C 1
ATOM 1422 O O . ALA A 1 202 ? 18.498 4.609 -20.579 1.00 72.44 202 ALA A O 1
ATOM 1423 N N . PRO A 1 203 ? 18.066 6.666 -21.406 1.00 67.75 203 PRO A N 1
ATOM 1424 C CA . PRO A 1 203 ? 19.413 6.830 -21.924 1.00 67.75 203 PRO A CA 1
ATOM 1425 C C . PRO A 1 203 ? 20.347 6.662 -20.735 1.00 67.75 203 PRO A C 1
ATOM 1427 O O . PRO A 1 203 ? 20.198 7.370 -19.736 1.00 67.75 203 PRO A O 1
ATOM 1430 N N . LYS A 1 204 ? 21.255 5.678 -20.809 1.00 64.94 204 LYS A N 1
ATOM 1431 C CA . LYS A 1 204 ? 22.262 5.462 -19.770 1.00 64.94 204 LYS A CA 1
ATOM 1432 C C . LYS A 1 204 ? 22.959 6.796 -19.587 1.00 64.94 204 LYS A C 1
ATOM 1434 O O . LYS A 1 204 ? 23.685 7.237 -20.474 1.00 64.94 204 LYS A O 1
ATOM 1439 N N . LYS A 1 205 ? 22.652 7.480 -18.487 1.00 58.34 205 LYS A N 1
ATOM 1440 C CA . LYS A 1 205 ? 23.283 8.749 -18.174 1.00 58.34 205 LYS A CA 1
ATOM 1441 C C . LYS A 1 205 ? 24.732 8.380 -17.907 1.00 58.34 205 LYS A C 1
ATOM 1443 O O . LYS A 1 205 ? 25.016 7.758 -16.884 1.00 58.34 205 LYS A O 1
ATOM 1448 N N . ASP A 1 206 ? 25.609 8.649 -18.873 1.00 71.75 206 ASP A N 1
ATOM 1449 C CA . ASP A 1 206 ? 27.040 8.476 -18.666 1.00 71.75 206 ASP A CA 1
ATOM 1450 C C . ASP A 1 206 ? 27.383 9.207 -17.363 1.00 71.75 206 ASP A C 1
ATOM 1452 O O . ASP A 1 206 ? 26.902 10.332 -17.166 1.00 71.75 206 ASP A O 1
ATOM 1456 N N . PRO A 1 207 ? 28.105 8.563 -16.429 1.00 69.69 207 PRO A N 1
ATOM 1457 C CA . PRO A 1 207 ? 28.388 9.160 -15.137 1.00 69.69 207 PRO A CA 1
ATOM 1458 C C . PRO A 1 207 ? 29.028 10.525 -15.374 1.00 69.69 207 PRO A C 1
ATOM 1460 O O . PRO A 1 207 ? 30.067 10.632 -16.027 1.00 69.69 207 PRO A O 1
ATOM 1463 N N . GLU A 1 208 ? 28.352 11.567 -14.889 1.00 70.19 208 GLU A N 1
ATOM 1464 C CA . GLU A 1 208 ? 28.821 12.940 -14.998 1.00 70.19 208 GLU A CA 1
ATOM 1465 C C . GLU A 1 208 ? 30.238 12.983 -14.406 1.00 70.19 208 GLU A C 1
ATOM 1467 O O . GLU A 1 208 ? 30.432 12.497 -13.284 1.00 70.19 208 GLU A O 1
ATOM 1472 N N . PRO A 1 209 ? 31.253 13.450 -15.156 1.00 65.94 209 PRO A N 1
ATOM 1473 C CA . PRO A 1 209 ? 32.621 13.442 -14.667 1.00 65.94 209 PRO A CA 1
ATOM 1474 C C . PRO A 1 209 ? 32.674 14.284 -13.395 1.00 65.94 209 PRO A C 1
ATOM 1476 O O . PRO A 1 209 ? 32.415 15.486 -13.437 1.00 65.94 209 PRO A O 1
ATOM 1479 N N . GLN A 1 210 ? 32.975 13.640 -12.265 1.00 66.31 210 GLN A N 1
ATOM 1480 C CA . GLN A 1 210 ? 33.154 14.340 -11.000 1.00 66.31 210 GLN A CA 1
ATOM 1481 C C . GLN A 1 210 ? 34.332 15.304 -11.159 1.00 66.31 210 GLN A C 1
ATOM 1483 O O . GLN A 1 210 ? 35.458 14.867 -11.406 1.00 66.31 210 GLN A O 1
ATOM 1488 N N . GLN A 1 211 ? 34.032 16.605 -11.113 1.00 67.00 211 GLN A N 1
ATOM 1489 C CA . GLN A 1 211 ? 35.021 17.683 -11.130 1.00 67.00 211 GLN A CA 1
ATOM 1490 C C . GLN A 1 211 ? 35.623 17.896 -9.745 1.00 67.00 211 GLN A C 1
ATOM 1492 O O . GLN A 1 211 ? 34.862 17.821 -8.754 1.00 67.00 211 GLN A O 1
#

pLDDT: mean 70.52, std 18.37, range [38.31, 93.88]

Foldseek 3Di:
DPDPVVVVVVVVVVVVVVVVPDDDDDPPPVVVVVVVVVVVVPPDPDPPPPDPPPPVPCPVPDPQCADWDWDADPFATDTDRAHPPGDPQPPQWDQDPVRTIDGPPDDDPPPPPPPVPDPPPPPDDPDDDDPPPPDPPPPPPPPPPPPPPVPPVDQCADFDWAQDPQFTDTDRAHPPGDNRPVFWDALDPTGIDGNPDDRPPDPPPDPDPDD

Secondary structure (DSSP, 8-state):
---HHHHHHHHHHHHHHHHTTS-S--TTSHHHHHHHHSTTSSS-------S-------------SEEEEEEEETTEEEEEEEETT--SSTT-EEEPTTSBEEETTSPPTT-TT--S-----------------------------------TT--SEEEEEEEETTEEEEEEEETT--SS-S--EE-SSSBEE-TTPPPTT----PPP---